Protein AF-A0A820KN11-F1 (afdb_monomer_lite)

Secondary structure (DSSP, 8-state):
--S-SS-TTSSGGGGTTSHHHHHHHHHHHTTGGGHHHHHHHHHHHHHHHHTT-TT--EEE--SS-----TTT-GGGGSHHHHIIIIIHHHHHHHHHHHHTT-SSSEEEE---TTTTSS-STTTS---SS-TT-GGGGGGEEEEE----HHHHHSPPPTTPPPPHHHHHIIIIIIHHHHHHHHHHHHHHH-SEEEE-

Organism: NCBI:txid433720

Radius of gyration: 17.94 Å; chains: 1; bounding box: 41×36×49 Å

InterPro domains:
  IPR001547 Glycoside hydrolase, family 5 [PF00150] (28-148)
  IPR017853 Glycoside hydrolase superfamily [SSF51445] (35-152)
  IPR052066 Glycosphingolipid Hydrolyzing Enzymes [PTHR31308] (73-153)

Foldseek 3Di:
DPPPPDDQPPPPVSVLVDQVNLAVLQCCQVCPVNNLVVLLVVLLVVLLVPQVPPPQQAEESDPQRHLHRCVVPVLSVQQLCSLQRGVQVSLQSSLVSSCVRHVAHAYEYEGHQQQLQADDNRRHRNDQEFHNGDVCLARYEHEYEDDQVCCVVVPDDPPDDDPPVSVCCRPPPRVVSSVVSVVVVCVRHHHYYDYD

Structure (mmCIF, N/CA/C/O backbone):
data_AF-A0A820KN11-F1
#
_entry.id   AF-A0A820KN11-F1
#
loop_
_atom_site.group_PDB
_atom_site.id
_atom_site.type_symbol
_atom_site.label_atom_id
_atom_site.label_alt_id
_atom_site.label_comp_id
_atom_site.label_asym_id
_atom_site.label_entity_id
_atom_site.label_seq_id
_atom_site.pdbx_PDB_ins_code
_atom_site.Cartn_x
_atom_site.Cartn_y
_atom_site.Cartn_z
_atom_site.occupancy
_atom_site.B_iso_or_equiv
_atom_site.auth_seq_id
_atom_site.auth_comp_id
_atom_site.auth_asym_id
_atom_site.auth_atom_id
_atom_site.pdbx_PDB_model_num
ATOM 1 N N . PRO A 1 1 ? 16.388 6.711 -22.292 1.00 46.03 1 PRO A N 1
ATOM 2 C CA . PRO A 1 1 ? 17.384 7.042 -21.246 1.00 46.03 1 PRO A CA 1
ATOM 3 C C . PRO A 1 1 ? 17.152 8.463 -20.728 1.00 46.03 1 PRO A C 1
ATOM 5 O O . PRO A 1 1 ? 17.004 9.381 -21.529 1.00 46.03 1 PRO A O 1
ATOM 8 N N . TRP A 1 2 ? 17.032 8.589 -19.409 1.00 45.22 2 TRP A N 1
ATOM 9 C CA . TRP A 1 2 ? 16.674 9.813 -18.693 1.00 45.22 2 TRP A CA 1
ATOM 10 C C . TRP A 1 2 ? 17.527 11.042 -19.083 1.00 45.22 2 T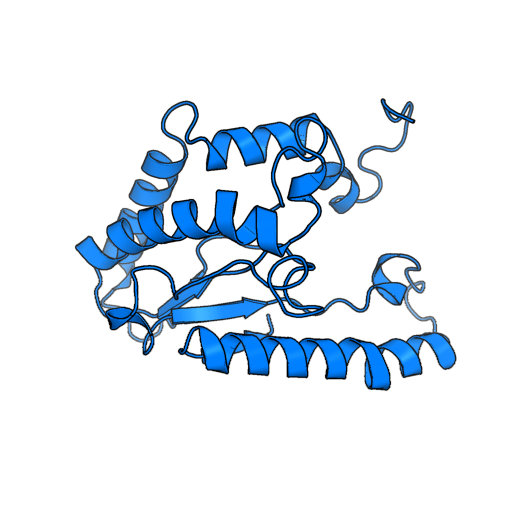RP A C 1
ATOM 12 O O . TRP A 1 2 ? 18.727 10.877 -19.327 1.00 45.22 2 TRP A O 1
ATOM 22 N N . PRO A 1 3 ? 16.942 12.260 -19.105 1.00 58.59 3 PRO A N 1
ATOM 23 C CA . PRO A 1 3 ? 15.510 12.556 -18.997 1.00 58.59 3 PRO A CA 1
ATOM 24 C C . PRO A 1 3 ? 14.757 12.220 -20.291 1.00 58.59 3 PRO A C 1
ATOM 26 O O . PRO A 1 3 ? 15.312 12.311 -21.389 1.00 58.59 3 PRO A O 1
ATOM 29 N N . PHE A 1 4 ? 13.488 11.812 -20.172 1.00 54.59 4 PHE A N 1
ATOM 30 C CA . PHE A 1 4 ? 12.605 11.675 -21.334 1.00 54.59 4 PHE A CA 1
ATOM 31 C C . PHE A 1 4 ? 12.532 13.033 -22.045 1.00 54.59 4 PHE A C 1
ATOM 33 O O . PHE A 1 4 ? 12.032 14.006 -21.490 1.00 54.59 4 PHE A O 1
ATOM 40 N N . LYS A 1 5 ? 13.096 13.114 -23.256 1.00 55.75 5 LYS A N 1
ATOM 41 C CA . LYS A 1 5 ? 13.245 14.375 -24.005 1.00 55.75 5 LYS A CA 1
ATOM 42 C C . LYS A 1 5 ? 11.913 14.911 -24.555 1.00 55.75 5 LYS A C 1
ATOM 44 O O . LYS A 1 5 ? 11.826 16.086 -24.891 1.00 55.75 5 LYS A O 1
ATOM 49 N N . SER A 1 6 ? 10.890 14.062 -24.617 1.00 56.84 6 SER A N 1
ATOM 50 C CA . SER A 1 6 ? 9.480 14.380 -24.853 1.00 56.84 6 SER A CA 1
ATOM 51 C C . SER A 1 6 ? 8.628 13.168 -24.439 1.00 56.84 6 SER A C 1
ATOM 53 O O . SER A 1 6 ? 9.127 12.042 -24.440 1.00 56.84 6 SER A O 1
ATOM 55 N N . GLY A 1 7 ? 7.365 13.383 -24.054 1.00 54.03 7 GLY A N 1
ATOM 56 C CA . GLY A 1 7 ? 6.396 12.299 -23.822 1.00 54.03 7 GLY A CA 1
ATOM 57 C C . GLY A 1 7 ? 6.262 11.760 -22.391 1.00 54.03 7 GLY A C 1
ATOM 58 O O . GLY A 1 7 ? 5.415 10.897 -22.169 1.00 54.03 7 GLY A O 1
ATOM 59 N N . ALA A 1 8 ? 7.014 12.282 -21.411 1.00 49.41 8 ALA A N 1
ATOM 60 C CA . ALA A 1 8 ? 6.649 12.081 -20.006 1.00 49.41 8 ALA A CA 1
ATOM 61 C C . ALA A 1 8 ? 5.245 12.674 -19.784 1.00 49.41 8 ALA A C 1
ATOM 63 O O . ALA A 1 8 ? 5.058 13.876 -19.976 1.00 49.41 8 ALA A O 1
ATOM 64 N N . GLY A 1 9 ? 4.262 11.832 -19.452 1.00 54.31 9 GLY A N 1
ATOM 65 C CA . GLY A 1 9 ? 2.870 12.252 -19.265 1.00 54.31 9 GLY A CA 1
ATOM 66 C C . GLY A 1 9 ? 1.942 12.066 -20.471 1.00 54.31 9 GLY A C 1
ATOM 67 O O . GLY A 1 9 ? 0.873 12.666 -20.489 1.00 54.31 9 GLY A O 1
ATOM 68 N N . THR A 1 10 ? 2.302 11.253 -21.473 1.00 64.94 10 THR A N 1
ATOM 69 C CA . THR A 1 10 ? 1.293 10.788 -22.455 1.00 64.94 10 THR A CA 1
ATOM 70 C C . THR A 1 10 ? 0.342 9.754 -21.844 1.00 64.94 10 THR A C 1
ATOM 72 O O . THR A 1 10 ? -0.841 9.747 -22.178 1.00 64.94 10 THR A O 1
ATOM 75 N N . ASN A 1 11 ? 0.831 8.962 -20.883 1.00 75.12 11 ASN A N 1
ATOM 76 C CA . ASN A 1 11 ? 0.040 8.187 -19.931 1.00 75.12 11 ASN A CA 1
ATOM 77 C C . ASN A 1 11 ? 0.348 8.678 -18.501 1.00 75.12 11 ASN A C 1
ATOM 79 O O . ASN A 1 11 ? 1.498 8.986 -18.181 1.00 75.12 11 ASN A O 1
ATOM 83 N N . TRP A 1 12 ? -0.669 8.768 -17.638 1.00 81.50 12 TRP A N 1
ATOM 84 C CA . TRP A 1 12 ? -0.505 9.193 -16.243 1.00 81.50 12 TRP A CA 1
ATOM 85 C C . TRP A 1 12 ? 0.436 8.262 -15.465 1.00 81.50 12 TRP A C 1
ATOM 87 O O . TRP A 1 12 ? 1.198 8.734 -14.621 1.00 81.50 12 TRP A O 1
ATOM 97 N N . PHE A 1 13 ? 0.439 6.963 -15.789 1.00 82.38 13 PHE A N 1
ATOM 98 C CA . PHE A 1 13 ? 1.272 5.966 -15.117 1.00 82.38 13 PHE A CA 1
ATOM 99 C C . PHE A 1 13 ? 2.772 6.222 -15.323 1.00 82.38 13 PHE A C 1
ATOM 101 O O . PHE A 1 13 ? 3.569 6.015 -14.410 1.00 82.38 13 PHE A O 1
ATOM 108 N N . ASP A 1 14 ? 3.172 6.766 -16.476 1.00 83.31 14 ASP A N 1
ATOM 109 C CA . ASP A 1 14 ? 4.581 7.060 -16.770 1.00 83.31 14 ASP A CA 1
ATOM 110 C C . ASP A 1 14 ? 5.192 8.066 -15.780 1.00 83.31 14 ASP A C 1
ATOM 112 O O . ASP A 1 14 ? 6.412 8.118 -15.612 1.00 83.31 14 ASP A O 1
ATOM 116 N N . LEU A 1 15 ? 4.360 8.857 -15.089 1.00 86.62 15 LEU A N 1
ATOM 117 C CA . LEU A 1 15 ? 4.817 9.802 -14.072 1.00 86.62 15 LEU A CA 1
ATOM 118 C C . LEU A 1 15 ? 5.418 9.093 -12.849 1.00 86.62 15 LEU A C 1
ATOM 120 O O . LEU A 1 15 ? 6.384 9.611 -12.279 1.00 86.62 15 LEU A O 1
ATOM 124 N N . TYR A 1 16 ? 4.932 7.896 -12.497 1.00 89.69 16 TYR A N 1
ATOM 125 C CA . TYR A 1 16 ? 5.493 7.076 -11.413 1.00 89.69 16 TYR A CA 1
ATOM 126 C C . TYR A 1 16 ? 6.938 6.645 -11.700 1.00 89.69 16 TYR A C 1
ATOM 128 O O . TYR A 1 16 ? 7.755 6.525 -10.786 1.00 89.69 16 TYR A O 1
ATOM 136 N N . LEU A 1 17 ? 7.290 6.503 -12.980 1.00 89.19 17 LEU A N 1
ATOM 137 C CA . LEU A 1 17 ? 8.627 6.114 -13.435 1.00 89.19 17 LEU A CA 1
ATOM 138 C C . LEU A 1 17 ? 9.627 7.279 -13.467 1.00 89.19 17 LEU A C 1
ATOM 140 O O . LEU A 1 17 ? 10.757 7.114 -13.927 1.00 89.19 17 LEU A O 1
ATOM 144 N N . THR A 1 18 ? 9.240 8.471 -13.012 1.00 90.12 18 THR A N 1
ATOM 145 C CA . THR A 1 18 ? 10.153 9.615 -12.929 1.00 90.12 18 THR A CA 1
ATOM 146 C C . THR A 1 18 ? 10.923 9.619 -11.608 1.00 90.12 18 THR A C 1
ATOM 148 O O . THR A 1 18 ? 10.402 9.246 -10.553 1.00 90.12 18 THR A O 1
ATOM 151 N N . GLU A 1 19 ? 12.168 10.101 -11.647 1.00 93.25 19 GLU A N 1
ATOM 152 C CA . GLU A 1 19 ? 13.000 10.262 -10.447 1.00 93.25 19 GLU A CA 1
ATOM 153 C C . GLU A 1 19 ? 12.342 11.200 -9.429 1.00 93.25 19 GLU A C 1
ATOM 155 O O . GLU A 1 19 ? 12.366 10.926 -8.233 1.00 93.25 19 GLU A O 1
ATOM 160 N N . ALA A 1 20 ? 11.688 12.266 -9.900 1.00 94.19 20 ALA A N 1
ATOM 161 C CA . ALA A 1 20 ? 11.000 13.223 -9.041 1.00 94.19 20 ALA A CA 1
ATOM 162 C C . ALA A 1 20 ? 9.832 12.581 -8.273 1.00 94.19 20 ALA A C 1
ATOM 164 O O . ALA A 1 20 ? 9.732 12.765 -7.060 1.00 94.19 20 ALA A O 1
ATOM 165 N N . CYS A 1 21 ? 8.988 11.787 -8.945 1.00 94.25 21 CYS A N 1
ATOM 166 C CA . CYS A 1 21 ? 7.903 11.056 -8.286 1.00 94.25 21 CYS A CA 1
ATOM 167 C C . CYS A 1 21 ? 8.453 10.033 -7.283 1.00 94.25 21 CYS A C 1
ATOM 169 O O . CYS A 1 21 ? 8.061 10.015 -6.116 1.00 94.25 21 CYS A O 1
ATOM 171 N N . SER A 1 22 ? 9.439 9.242 -7.709 1.00 96.44 22 SER A N 1
ATOM 172 C CA . SER A 1 22 ? 10.072 8.224 -6.868 1.00 96.44 22 SER A CA 1
ATOM 173 C C . SER A 1 22 ? 10.751 8.834 -5.630 1.00 96.44 22 SER A C 1
ATOM 175 O O . SER A 1 22 ? 10.653 8.291 -4.527 1.00 96.44 22 SER A O 1
ATOM 177 N N . HIS A 1 23 ? 11.383 10.002 -5.773 1.00 97.50 23 HIS A N 1
ATOM 178 C CA . HIS A 1 23 ? 11.934 10.776 -4.663 1.00 97.50 23 HIS A CA 1
ATOM 179 C C . HIS A 1 23 ? 10.827 11.308 -3.743 1.00 97.50 23 HIS A C 1
ATOM 181 O O . HIS A 1 23 ? 10.941 11.152 -2.532 1.00 97.50 23 HIS A O 1
ATOM 187 N N . ALA A 1 24 ? 9.733 11.861 -4.273 1.00 97.81 24 ALA A N 1
ATOM 188 C CA . ALA A 1 24 ? 8.624 12.355 -3.454 1.00 97.81 24 ALA A CA 1
ATOM 189 C C . ALA A 1 24 ? 8.016 11.255 -2.562 1.00 97.81 24 ALA A C 1
ATOM 191 O O . ALA A 1 24 ? 7.843 11.468 -1.360 1.00 97.81 24 ALA A O 1
ATOM 192 N N . PHE A 1 25 ? 7.787 10.054 -3.104 1.00 98.25 25 PHE A N 1
ATOM 193 C CA . PHE A 1 25 ? 7.360 8.898 -2.307 1.00 98.25 25 PHE A CA 1
ATOM 194 C C . PHE A 1 25 ? 8.395 8.516 -1.245 1.00 98.25 25 PHE A C 1
ATOM 196 O O . PHE A 1 25 ? 8.039 8.274 -0.095 1.00 98.25 25 PHE A O 1
ATOM 203 N N . GLN A 1 26 ? 9.689 8.531 -1.576 1.00 98.50 26 GLN A N 1
ATOM 204 C CA . GLN A 1 26 ? 10.719 8.268 -0.570 1.00 98.50 26 GLN A CA 1
ATOM 205 C C . GLN A 1 26 ? 10.762 9.339 0.525 1.00 98.50 26 GLN A C 1
ATOM 207 O O . GLN A 1 26 ? 11.025 9.001 1.675 1.00 98.50 26 GLN A O 1
ATOM 212 N N . CYS A 1 27 ? 10.484 10.606 0.211 1.00 98.44 27 CYS A N 1
ATOM 213 C CA . CYS A 1 27 ? 10.348 11.662 1.212 1.00 98.44 27 CYS A CA 1
ATOM 214 C C . CYS A 1 27 ? 9.177 11.393 2.160 1.00 98.44 27 CYS A C 1
ATOM 216 O O . CYS A 1 27 ? 9.341 11.573 3.366 1.00 98.44 27 CYS A O 1
ATOM 218 N N . LEU A 1 28 ? 8.040 10.908 1.645 1.00 98.31 28 LEU A N 1
ATOM 219 C CA . LEU A 1 28 ? 6.933 10.436 2.479 1.00 98.31 28 LEU A CA 1
ATOM 220 C C . LEU A 1 28 ? 7.398 9.301 3.402 1.00 98.31 28 LEU A C 1
ATOM 222 O O . LEU A 1 28 ? 7.265 9.427 4.614 1.00 98.31 28 LEU A O 1
ATOM 226 N N . TYR A 1 29 ? 8.002 8.237 2.865 1.00 98.44 29 TYR A N 1
ATOM 227 C CA . TYR A 1 29 ? 8.421 7.067 3.655 1.00 98.44 29 TYR A CA 1
ATOM 228 C C . TYR A 1 29 ? 9.534 7.368 4.666 1.00 98.44 29 TYR A C 1
ATOM 230 O O . TYR A 1 29 ? 9.528 6.840 5.776 1.00 98.44 29 TYR A O 1
ATOM 238 N N . ASN A 1 30 ? 10.452 8.274 4.328 1.00 98.38 30 ASN A N 1
ATOM 239 C CA . ASN A 1 30 ? 11.491 8.766 5.236 1.00 98.38 30 ASN A CA 1
ATOM 240 C C . ASN A 1 30 ? 10.976 9.841 6.200 1.00 98.38 30 ASN A C 1
ATOM 242 O O . ASN A 1 30 ? 11.753 10.376 6.991 1.00 98.38 30 ASN A O 1
ATOM 246 N N . ASN A 1 31 ? 9.686 10.171 6.127 1.00 98.12 31 ASN A N 1
ATOM 247 C CA . ASN A 1 31 ? 9.037 11.150 6.976 1.00 98.12 31 ASN A CA 1
ATOM 248 C C . ASN A 1 31 ? 9.662 12.557 6.914 1.00 98.12 31 ASN A C 1
ATOM 250 O O . ASN A 1 31 ? 9.733 13.284 7.908 1.00 98.12 31 ASN A O 1
ATOM 254 N N . ILE A 1 32 ? 10.145 12.948 5.737 1.00 98.38 32 ILE A N 1
ATOM 255 C CA . ILE A 1 32 ? 10.753 14.259 5.520 1.00 98.38 32 ILE A CA 1
ATOM 256 C C . ILE A 1 32 ? 9.701 15.342 5.762 1.00 98.38 32 ILE A C 1
ATOM 258 O O . ILE A 1 32 ? 8.592 15.277 5.236 1.00 98.38 32 ILE A O 1
ATOM 262 N N . GLY A 1 33 ? 10.041 16.330 6.593 1.00 97.62 33 GLY A N 1
ATOM 263 C CA . GLY A 1 33 ? 9.127 17.419 6.951 1.00 97.62 33 GLY A CA 1
ATOM 264 C C . GLY A 1 33 ? 7.913 16.991 7.787 1.00 97.62 33 GLY A C 1
ATOM 265 O O . GLY A 1 33 ? 6.978 17.772 7.914 1.00 97.62 33 GLY A O 1
ATOM 266 N N . GLY A 1 34 ? 7.909 15.776 8.346 1.00 98.06 34 GLY A N 1
ATOM 267 C CA . GLY A 1 34 ? 6.782 15.255 9.123 1.00 98.06 34 GLY A CA 1
ATOM 268 C C . GLY A 1 34 ? 5.602 14.780 8.266 1.00 98.06 34 GLY A C 1
ATOM 269 O O . GLY A 1 34 ? 4.437 14.907 8.658 1.00 98.06 34 GLY A O 1
ATOM 270 N N . ALA A 1 35 ? 5.882 14.293 7.053 1.00 97.88 35 ALA A N 1
ATOM 271 C CA . ALA A 1 35 ? 4.860 13.872 6.098 1.00 97.88 35 ALA A CA 1
ATOM 272 C C . ALA A 1 35 ? 3.969 12.731 6.628 1.00 97.88 35 ALA A C 1
ATOM 274 O O . ALA A 1 35 ? 2.749 12.780 6.468 1.00 97.88 35 ALA A O 1
ATOM 275 N N . ILE A 1 36 ? 4.546 11.734 7.309 1.00 97.62 36 ILE A N 1
ATOM 276 C CA . ILE A 1 36 ? 3.782 10.633 7.907 1.00 97.62 36 ILE A CA 1
ATOM 277 C C . ILE A 1 36 ? 2.982 11.123 9.113 1.00 97.62 36 ILE A C 1
ATOM 279 O O . ILE A 1 36 ? 1.855 10.667 9.288 1.00 97.62 36 ILE A O 1
ATOM 283 N N . GLU A 1 37 ? 3.498 12.039 9.944 1.00 98.12 37 GLU A N 1
ATOM 284 C CA . GLU A 1 37 ? 2.692 12.663 11.007 1.00 98.12 37 GLU A CA 1
ATOM 285 C C . GLU A 1 37 ? 1.482 13.370 10.412 1.00 98.12 37 GLU A C 1
ATOM 287 O O . GLU A 1 37 ? 0.366 13.117 10.848 1.00 98.12 37 GLU A O 1
ATOM 292 N N . SER A 1 38 ? 1.685 14.176 9.371 1.00 98.50 38 SER A N 1
ATOM 293 C CA . SER A 1 38 ? 0.600 14.910 8.715 1.00 98.50 38 SER A CA 1
ATOM 294 C C . SER A 1 38 ? -0.453 13.962 8.131 1.00 98.50 38 SER A C 1
ATOM 296 O O . SER A 1 38 ? -1.652 14.168 8.316 1.00 98.50 38 SER A O 1
ATOM 298 N N . MET A 1 39 ? -0.020 12.875 7.485 1.00 98.44 39 MET A N 1
ATOM 299 C CA . MET A 1 39 ? -0.915 11.830 6.982 1.00 98.44 39 MET A CA 1
ATOM 300 C C . MET A 1 39 ? -1.645 11.093 8.117 1.00 98.44 39 MET A C 1
ATOM 302 O O . MET A 1 39 ? -2.834 10.799 8.010 1.00 98.44 39 MET A O 1
ATOM 306 N N . SER A 1 40 ? -0.957 10.816 9.223 1.00 98.75 40 SER A N 1
ATOM 307 C CA . SER A 1 40 ? -1.535 10.162 10.403 1.00 98.75 40 SER A CA 1
ATOM 308 C C . SER A 1 40 ? -2.563 11.056 11.098 1.00 98.75 40 SER A C 1
ATOM 310 O O . SER A 1 40 ? -3.601 10.575 11.547 1.00 98.75 40 SER A O 1
ATOM 312 N N . ASP A 1 41 ? -2.303 12.360 11.164 1.00 98.75 41 ASP A N 1
ATOM 313 C CA . ASP A 1 41 ? -3.214 13.360 11.714 1.00 98.75 41 ASP A CA 1
ATOM 314 C C . ASP A 1 41 ? -4.465 13.500 10.846 1.00 98.75 41 ASP A C 1
ATOM 316 O O . ASP A 1 41 ? -5.576 13.499 11.379 1.00 98.75 41 ASP A O 1
ATOM 320 N N . PHE A 1 42 ? -4.302 13.523 9.519 1.00 98.75 42 PHE A N 1
ATOM 321 C CA . PHE A 1 42 ? -5.417 13.461 8.574 1.00 98.75 42 PHE A CA 1
ATOM 322 C C . PHE A 1 42 ? -6.294 12.227 8.830 1.00 98.75 42 PHE A C 1
ATOM 324 O O . PHE A 1 42 ? -7.499 12.355 9.054 1.00 98.75 42 PHE A O 1
ATOM 331 N N . TRP A 1 43 ? -5.693 11.037 8.892 1.00 98.81 43 TRP A N 1
ATOM 332 C CA . TRP A 1 43 ? -6.438 9.800 9.128 1.00 98.81 43 TRP A CA 1
ATOM 333 C C . TRP A 1 43 ? -7.091 9.740 10.509 1.00 98.81 43 TRP A C 1
ATOM 335 O O . TRP A 1 43 ? -8.205 9.233 10.635 1.00 98.81 43 TRP A O 1
ATOM 345 N N . ARG A 1 44 ? -6.468 10.320 11.541 1.00 98.88 44 ARG A N 1
ATOM 346 C CA . ARG A 1 44 ? -7.088 10.458 12.866 1.00 98.88 44 ARG A CA 1
ATOM 347 C C . ARG A 1 44 ? -8.346 11.328 12.811 1.00 98.88 44 ARG A C 1
ATOM 349 O O . ARG A 1 44 ? -9.331 10.999 13.471 1.00 98.88 44 ARG A O 1
ATOM 356 N N . VAL A 1 45 ? -8.349 12.409 12.028 1.00 98.88 45 VAL A N 1
ATOM 357 C CA . VAL A 1 45 ? -9.537 13.262 11.832 1.00 98.88 45 VAL A CA 1
ATOM 358 C C . VAL A 1 45 ? -10.643 12.504 11.096 1.00 98.88 45 VAL A C 1
ATOM 360 O O . VAL A 1 45 ? -11.792 12.525 11.544 1.00 98.88 45 VAL A O 1
ATOM 363 N N . VAL A 1 46 ? -10.306 11.792 10.017 1.00 98.75 46 VAL A N 1
ATOM 364 C CA . VAL A 1 46 ? -11.258 10.948 9.273 1.00 98.75 46 VAL A CA 1
ATOM 365 C C . VAL A 1 46 ? -11.884 9.905 10.203 1.00 98.75 46 VAL A C 1
ATOM 367 O O . VAL A 1 46 ? -13.105 9.865 10.343 1.00 98.75 46 VAL A O 1
ATOM 370 N N . ALA A 1 47 ? -11.067 9.133 10.920 1.00 98.75 47 ALA A N 1
ATOM 371 C CA . ALA A 1 47 ? -11.545 8.104 11.840 1.00 98.75 47 ALA A CA 1
ATOM 372 C C . ALA A 1 47 ? -12.409 8.685 12.973 1.00 98.75 47 ALA A C 1
ATOM 374 O O . ALA A 1 47 ? -13.488 8.178 13.266 1.00 98.75 47 ALA A O 1
ATOM 375 N N . THR A 1 48 ? -12.003 9.815 13.562 1.00 98.81 48 THR A N 1
ATOM 376 C CA . THR A 1 48 ? -12.807 10.504 14.591 1.00 98.81 48 THR A CA 1
ATOM 377 C C . THR A 1 48 ? -14.191 10.884 14.068 1.00 98.81 48 THR A C 1
ATOM 379 O O . THR A 1 48 ? -15.176 10.767 14.797 1.00 98.81 48 THR A O 1
ATOM 382 N N . THR A 1 49 ? -14.257 11.330 12.813 1.00 98.56 49 THR A N 1
ATOM 383 C CA . THR A 1 49 ? -15.495 11.780 12.173 1.00 98.56 49 THR A CA 1
ATOM 384 C C . THR A 1 49 ? -16.424 10.608 11.877 1.00 98.56 49 THR A C 1
ATOM 386 O O . THR A 1 49 ? -17.625 10.711 12.115 1.00 98.56 49 THR A O 1
ATOM 389 N N . TYR A 1 50 ? -15.881 9.490 11.387 1.00 98.38 50 TYR A N 1
ATOM 390 C CA . TYR A 1 50 ? -16.683 8.419 10.794 1.00 98.38 50 TYR A CA 1
ATOM 391 C C . TYR A 1 50 ? -16.874 7.168 11.662 1.00 98.38 50 TYR A C 1
ATOM 393 O O . TYR A 1 50 ? -17.720 6.349 11.318 1.00 98.38 50 TYR A O 1
ATOM 401 N N . LYS A 1 51 ? -16.187 7.026 12.801 1.00 98.06 51 LYS A N 1
ATOM 402 C CA . LYS A 1 51 ? -16.231 5.803 13.633 1.00 98.06 51 LYS A CA 1
ATOM 403 C C . LYS A 1 51 ? -17.612 5.320 14.088 1.00 98.06 51 LYS A C 1
ATOM 405 O O . LYS A 1 51 ? -17.782 4.152 14.407 1.00 98.06 51 LYS A O 1
ATOM 410 N N . ASN A 1 52 ? -18.600 6.213 14.157 1.00 98.00 52 ASN A N 1
ATOM 411 C CA . ASN A 1 52 ? -19.958 5.877 14.605 1.00 98.00 52 ASN A CA 1
ATOM 412 C C . ASN A 1 52 ? -20.934 5.615 13.441 1.00 98.00 52 ASN A C 1
ATOM 414 O O . ASN A 1 52 ? -22.125 5.415 13.680 1.00 98.00 52 ASN A O 1
ATOM 418 N N . TYR A 1 53 ? -20.467 5.649 12.190 1.00 97.81 53 TYR A N 1
ATOM 419 C CA . TYR A 1 53 ? -21.302 5.445 11.006 1.00 97.81 53 TYR A CA 1
ATOM 420 C C . TYR A 1 53 ? -21.241 3.986 10.555 1.00 97.81 53 TYR A C 1
ATOM 422 O O . TYR A 1 53 ? -20.259 3.545 9.968 1.00 97.81 53 TYR A O 1
ATOM 430 N N . SER A 1 54 ? -22.325 3.241 10.772 1.00 95.88 54 SER A N 1
ATOM 431 C CA . SER A 1 54 ? -22.410 1.813 10.429 1.00 95.88 54 SER A CA 1
ATOM 432 C C . SER A 1 54 ? -22.367 1.514 8.926 1.00 95.88 54 SER A C 1
ATOM 434 O O . SER A 1 54 ? -22.145 0.372 8.534 1.00 95.88 54 SER A O 1
ATOM 436 N N . ASN A 1 55 ? -22.584 2.521 8.077 1.00 97.19 55 ASN A N 1
ATOM 437 C CA . ASN A 1 55 ? -22.487 2.413 6.622 1.00 97.19 55 ASN A CA 1
ATOM 438 C C . ASN A 1 55 ? -21.063 2.648 6.083 1.00 97.19 55 ASN A C 1
ATOM 440 O O . ASN A 1 55 ? -20.864 2.596 4.871 1.00 97.19 55 ASN A O 1
ATOM 444 N N . ILE A 1 56 ? -20.088 2.925 6.953 1.00 97.50 56 ILE A N 1
ATOM 445 C CA . ILE A 1 56 ? -18.674 3.006 6.587 1.00 97.50 56 ILE A CA 1
ATOM 446 C C . ILE A 1 56 ? -18.036 1.645 6.848 1.00 97.50 56 ILE A C 1
ATOM 448 O O . ILE A 1 56 ? -17.911 1.215 7.990 1.00 97.50 56 ILE A O 1
ATOM 452 N N . LEU A 1 57 ? -17.639 0.962 5.772 1.00 96.75 57 LEU A N 1
ATOM 453 C CA . LEU A 1 57 ? -17.016 -0.358 5.869 1.00 96.75 57 LEU A CA 1
ATOM 454 C C . LEU A 1 57 ? -15.596 -0.279 6.447 1.00 96.75 57 LEU A C 1
ATOM 456 O O . LEU A 1 57 ? -15.219 -1.097 7.284 1.00 96.75 57 LEU A O 1
ATOM 460 N N . GLY A 1 58 ? -14.807 0.699 5.999 1.00 97.69 58 GLY A N 1
ATOM 461 C CA . GLY A 1 58 ? -13.455 0.908 6.492 1.00 97.69 58 GLY A CA 1
ATOM 462 C C . GLY A 1 58 ? -12.697 2.039 5.819 1.00 97.69 58 GLY A C 1
ATOM 463 O O . GLY A 1 58 ? -13.261 2.831 5.065 1.00 97.69 58 GLY A O 1
ATOM 464 N N . TYR A 1 59 ? -11.407 2.099 6.131 1.00 98.56 59 TYR A N 1
ATOM 465 C CA . TYR A 1 59 ? -10.476 3.140 5.711 1.00 98.56 59 TYR A CA 1
ATOM 466 C C . TYR A 1 59 ? -9.356 2.539 4.869 1.00 98.56 59 TYR A C 1
ATOM 468 O O . TYR A 1 59 ? -8.549 1.775 5.395 1.00 98.56 59 TYR A O 1
ATOM 476 N N . GLU A 1 60 ? -9.284 2.891 3.587 1.00 98.38 60 GLU A N 1
ATOM 477 C CA . GLU A 1 60 ? -8.150 2.534 2.732 1.00 98.38 60 GLU A CA 1
ATOM 478 C C . GLU A 1 60 ? -7.068 3.603 2.823 1.00 98.38 60 GLU A C 1
ATOM 480 O O . GLU A 1 60 ? -7.274 4.739 2.402 1.00 98.38 60 GLU A O 1
ATOM 485 N N . ILE A 1 61 ? -5.928 3.255 3.429 1.00 98.31 61 ILE A N 1
ATOM 486 C CA . ILE A 1 61 ? -4.929 4.244 3.865 1.00 98.31 61 ILE A CA 1
ATOM 487 C C . ILE A 1 61 ? -4.330 5.027 2.688 1.00 98.31 61 ILE A C 1
ATOM 489 O O . ILE A 1 61 ? -4.092 6.234 2.805 1.00 98.31 61 ILE A O 1
ATOM 493 N N . ILE A 1 62 ? -4.023 4.336 1.592 1.00 98.19 62 ILE A N 1
ATOM 494 C CA . ILE A 1 62 ? -3.448 4.910 0.375 1.00 98.19 62 ILE A CA 1
ATOM 495 C C . ILE A 1 62 ? -3.674 3.941 -0.786 1.00 98.19 62 ILE A C 1
ATOM 497 O O . ILE A 1 62 ? -3.347 2.762 -0.665 1.00 98.19 62 ILE A O 1
ATOM 501 N N . ASN A 1 63 ? -4.189 4.473 -1.891 1.00 97.81 63 ASN A N 1
ATOM 502 C CA . ASN A 1 63 ? -4.342 3.755 -3.151 1.00 97.81 63 ASN A CA 1
ATOM 503 C C . ASN A 1 63 ? -2.985 3.627 -3.854 1.00 97.81 63 ASN A C 1
ATOM 505 O O . ASN A 1 63 ? -2.284 4.632 -4.017 1.00 97.81 63 ASN A O 1
ATOM 509 N N . GLU A 1 64 ? -2.658 2.425 -4.321 1.00 96.25 64 GLU A N 1
ATOM 510 C CA . GLU A 1 64 ? -1.519 2.107 -5.187 1.00 96.25 64 GLU A CA 1
ATOM 511 C C . GLU A 1 64 ? -0.196 2.770 -4.746 1.00 96.25 64 GLU A C 1
ATOM 513 O O . GLU A 1 64 ? 0.397 3.573 -5.482 1.00 96.25 64 GLU A O 1
ATOM 518 N N . PRO A 1 65 ? 0.301 2.475 -3.529 1.00 97.38 65 PRO A N 1
ATOM 519 C CA . PRO A 1 65 ? 1.542 3.063 -3.046 1.00 97.38 65 PRO A CA 1
ATOM 520 C C . PRO A 1 65 ? 2.727 2.683 -3.946 1.00 97.38 65 PRO A C 1
ATOM 522 O O . PRO A 1 65 ? 2.914 1.523 -4.322 1.00 97.38 65 PRO A O 1
ATOM 525 N N . TRP A 1 66 ? 3.577 3.660 -4.267 1.00 97.62 66 TRP A N 1
ATOM 526 C CA . TRP A 1 66 ? 4.784 3.410 -5.055 1.00 97.62 66 TRP A CA 1
ATOM 527 C C . TRP A 1 66 ? 5.905 2.791 -4.214 1.00 97.62 66 TRP A C 1
ATOM 529 O O . TRP A 1 66 ? 5.975 2.947 -3.002 1.00 97.62 66 TRP A O 1
ATOM 539 N N . ALA A 1 67 ? 6.864 2.134 -4.860 1.00 97.62 67 ALA A N 1
ATOM 540 C CA . ALA A 1 67 ? 7.965 1.477 -4.160 1.00 97.62 67 ALA A CA 1
ATOM 541 C C . ALA A 1 67 ? 8.936 2.425 -3.422 1.00 97.62 67 ALA A C 1
ATOM 543 O O . ALA A 1 67 ? 9.664 1.987 -2.530 1.00 97.62 67 ALA A O 1
ATOM 544 N N . GLY A 1 68 ? 8.967 3.710 -3.784 1.00 97.69 68 GLY A N 1
ATOM 545 C CA . GLY A 1 68 ? 9.934 4.696 -3.289 1.00 97.69 68 GLY A CA 1
ATOM 546 C C . GLY A 1 68 ? 11.038 4.998 -4.306 1.00 97.69 68 GLY A C 1
ATOM 547 O O . GLY A 1 68 ? 10.863 4.799 -5.510 1.00 97.69 68 GLY A O 1
ATOM 548 N N . ASN A 1 69 ? 12.187 5.504 -3.841 1.00 97.75 69 ASN A N 1
ATOM 549 C CA . ASN A 1 69 ? 13.242 5.992 -4.735 1.00 97.75 69 ASN A CA 1
ATOM 550 C C . ASN A 1 69 ? 14.155 4.865 -5.235 1.00 97.75 69 ASN A C 1
ATOM 552 O O . ASN A 1 69 ? 15.277 4.688 -4.753 1.00 97.75 69 ASN A O 1
ATOM 556 N N . TYR A 1 70 ? 13.685 4.124 -6.240 1.00 96.00 70 TYR A N 1
ATOM 557 C CA . TYR A 1 70 ? 14.458 3.043 -6.849 1.00 96.00 70 TYR A CA 1
ATOM 558 C C . TYR A 1 70 ? 15.663 3.528 -7.677 1.00 96.00 70 TYR A C 1
ATOM 560 O O . TYR A 1 70 ? 16.561 2.737 -7.952 1.00 96.00 70 TYR A O 1
ATOM 568 N N . PHE A 1 71 ? 15.735 4.816 -8.038 1.00 94.88 71 PHE A N 1
ATOM 569 C CA . PHE A 1 71 ? 16.928 5.391 -8.674 1.00 94.88 71 PHE A CA 1
ATOM 570 C C . PHE A 1 71 ? 18.095 5.468 -7.686 1.00 94.88 71 PHE A C 1
ATOM 572 O O . PHE A 1 71 ? 19.219 5.105 -8.023 1.00 94.88 71 PHE A O 1
ATOM 579 N N . ALA A 1 72 ? 17.819 5.894 -6.449 1.00 97.12 72 ALA A N 1
ATOM 580 C CA . ALA A 1 72 ? 18.808 5.931 -5.373 1.00 97.12 72 ALA A CA 1
ATOM 581 C C . ALA A 1 72 ? 19.081 4.539 -4.779 1.00 97.12 72 ALA A C 1
ATOM 583 O O . ALA A 1 72 ? 20.205 4.240 -4.379 1.00 97.12 72 ALA A O 1
ATOM 584 N N . ASN A 1 73 ? 18.060 3.680 -4.717 1.00 97.56 73 ASN A N 1
ATOM 585 C CA . ASN A 1 73 ? 18.187 2.311 -4.233 1.00 97.56 73 ASN A CA 1
ATOM 586 C C . ASN A 1 73 ? 17.400 1.322 -5.116 1.00 97.56 73 ASN A C 1
ATOM 588 O O . ASN A 1 73 ? 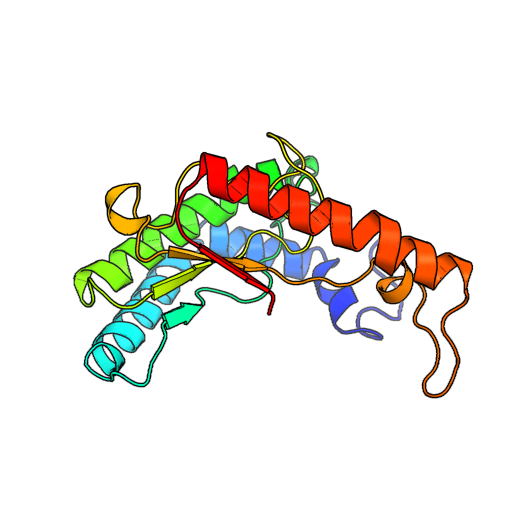16.233 1.043 -4.825 1.00 97.56 73 ASN A O 1
ATOM 592 N N . PRO A 1 74 ? 18.044 0.701 -6.121 1.00 97.25 74 PRO A N 1
ATOM 593 C CA . PRO A 1 74 ? 17.384 -0.210 -7.062 1.00 97.25 74 PRO A CA 1
ATOM 594 C C . PRO A 1 74 ? 16.685 -1.410 -6.417 1.00 97.25 74 PRO A C 1
ATOM 596 O O . PRO A 1 74 ? 15.750 -1.961 -6.993 1.00 97.25 74 PRO A O 1
ATOM 599 N N . THR A 1 75 ? 17.092 -1.806 -5.205 1.00 98.00 75 THR A N 1
ATOM 600 C CA . THR A 1 75 ? 16.451 -2.921 -4.491 1.00 98.00 75 THR A CA 1
ATOM 601 C C . THR A 1 75 ? 14.997 -2.640 -4.122 1.00 98.00 75 THR A C 1
ATOM 603 O O . THR A 1 75 ? 14.244 -3.588 -3.936 1.00 98.00 75 THR A O 1
ATOM 606 N N . LEU A 1 76 ? 14.574 -1.371 -4.070 1.00 97.75 76 LEU A N 1
ATOM 607 C CA . LEU A 1 76 ? 13.179 -1.008 -3.811 1.00 97.75 76 LEU A CA 1
ATOM 608 C C . LEU A 1 76 ? 12.233 -1.455 -4.931 1.00 97.75 76 LEU A C 1
ATOM 610 O O . LEU A 1 76 ? 11.051 -1.628 -4.681 1.00 97.75 76 LEU A O 1
ATOM 614 N N . PHE A 1 77 ? 12.722 -1.725 -6.144 1.00 95.31 77 PHE A N 1
ATOM 615 C CA . PHE A 1 77 ? 11.860 -2.269 -7.198 1.00 95.31 77 PHE A CA 1
ATOM 616 C C . PHE A 1 77 ? 11.406 -3.717 -6.913 1.00 95.31 77 PHE A C 1
ATOM 618 O O . PHE A 1 77 ? 10.435 -4.200 -7.498 1.00 95.31 77 PHE A O 1
ATOM 625 N N . LEU A 1 78 ? 12.078 -4.410 -5.983 1.00 97.81 78 LEU A N 1
ATOM 626 C CA . LEU A 1 78 ? 11.597 -5.672 -5.426 1.00 97.81 78 LEU A CA 1
ATOM 627 C C . LEU A 1 78 ? 10.492 -5.364 -4.401 1.00 97.81 78 LEU A C 1
ATOM 629 O O . LEU A 1 78 ? 10.786 -4.767 -3.358 1.00 97.81 78 LEU A O 1
ATOM 633 N N . PRO A 1 79 ? 9.234 -5.765 -4.664 1.00 97.31 79 PRO A N 1
ATOM 634 C CA . PRO A 1 79 ? 8.084 -5.305 -3.892 1.00 97.31 79 PRO A CA 1
ATOM 635 C C . PRO A 1 79 ? 8.159 -5.715 -2.422 1.00 97.31 79 PRO A C 1
ATOM 637 O O . PRO A 1 79 ? 7.782 -4.930 -1.559 1.00 97.31 79 PRO A O 1
ATOM 640 N N . GLY A 1 80 ? 8.745 -6.877 -2.120 1.00 98.06 80 GLY A N 1
ATOM 641 C CA . GLY A 1 80 ? 8.901 -7.328 -0.742 1.00 98.06 80 GLY A CA 1
ATOM 642 C C . GLY A 1 80 ? 9.854 -6.441 0.063 1.00 98.06 80 GLY A C 1
ATOM 643 O O . GLY A 1 80 ? 9.614 -6.174 1.237 1.00 98.06 80 GLY A O 1
ATOM 644 N N . ILE A 1 81 ? 10.895 -5.899 -0.581 1.00 98.44 81 ILE A N 1
ATOM 645 C CA . ILE A 1 81 ? 11.828 -4.965 0.064 1.00 98.44 81 ILE A CA 1
ATOM 646 C C . ILE A 1 81 ? 11.164 -3.600 0.268 1.00 98.44 81 ILE A C 1
ATOM 648 O O . ILE A 1 81 ? 11.338 -3.000 1.329 1.00 98.44 81 ILE A O 1
ATOM 652 N N . ALA A 1 82 ? 10.418 -3.099 -0.720 1.00 98.50 82 ALA A N 1
ATOM 653 C CA . ALA A 1 82 ? 9.671 -1.850 -0.574 1.00 98.50 82 ALA A CA 1
ATOM 654 C C . ALA A 1 82 ? 8.581 -1.960 0.499 1.00 98.50 82 ALA A C 1
ATOM 656 O O . ALA A 1 82 ? 8.458 -1.072 1.340 1.00 98.50 82 ALA A O 1
ATOM 657 N N . GLY A 1 83 ? 7.836 -3.063 0.523 1.00 98.38 83 GLY A N 1
ATOM 658 C CA . GLY A 1 83 ? 6.829 -3.333 1.539 1.00 98.38 83 GLY A CA 1
ATOM 659 C C . GLY A 1 83 ? 7.408 -3.320 2.949 1.00 98.38 83 GLY A C 1
ATOM 660 O O . GLY A 1 83 ? 6.927 -2.580 3.803 1.00 98.38 83 GLY A O 1
ATOM 661 N N . GLU A 1 84 ? 8.498 -4.059 3.167 1.00 98.12 84 GLU A N 1
ATOM 662 C CA . GLU A 1 84 ? 9.164 -4.145 4.471 1.00 98.12 84 GLU A CA 1
ATOM 663 C C . GLU A 1 84 ? 9.744 -2.792 4.914 1.00 98.12 84 GLU A C 1
ATOM 665 O O . GLU A 1 84 ? 9.567 -2.378 6.060 1.00 98.12 84 GLU A O 1
ATOM 670 N N . LYS A 1 85 ? 10.450 -2.091 4.017 1.00 98.31 85 LYS A N 1
ATOM 671 C CA . LYS A 1 85 ? 11.211 -0.884 4.376 1.00 98.31 85 LYS A CA 1
ATOM 672 C C . LYS A 1 85 ? 10.388 0.397 4.382 1.00 98.31 85 LYS A C 1
ATOM 674 O O . LYS A 1 85 ? 10.694 1.287 5.169 1.00 98.31 85 LYS A O 1
ATOM 679 N N . ASN A 1 86 ? 9.403 0.507 3.495 1.00 98.56 86 ASN A N 1
ATOM 680 C CA . ASN A 1 86 ? 8.663 1.744 3.261 1.00 98.56 86 ASN A CA 1
ATOM 681 C C . ASN A 1 86 ? 7.202 1.629 3.716 1.00 98.56 86 ASN A C 1
ATOM 683 O O . ASN A 1 86 ? 6.731 2.485 4.466 1.00 98.56 86 ASN A O 1
ATOM 687 N N . LEU A 1 87 ? 6.483 0.579 3.303 1.00 98.62 87 LEU A N 1
ATOM 688 C CA . LEU A 1 87 ? 5.034 0.509 3.523 1.00 98.62 87 LEU A CA 1
ATOM 689 C C . LEU A 1 87 ? 4.649 0.043 4.930 1.00 98.62 87 LEU A C 1
ATOM 691 O O . LEU A 1 87 ? 3.802 0.678 5.551 1.00 98.62 87 LEU A O 1
ATOM 695 N N . GLN A 1 88 ? 5.279 -1.004 5.475 1.00 98.25 88 GLN A N 1
ATOM 696 C CA . GLN A 1 88 ? 4.977 -1.476 6.834 1.00 98.25 88 GLN A CA 1
ATOM 697 C C . GLN A 1 88 ? 5.152 -0.346 7.869 1.00 98.25 88 GLN A C 1
ATOM 699 O O . GLN A 1 88 ? 4.207 -0.105 8.619 1.00 98.25 88 GLN A O 1
ATOM 704 N N . PRO A 1 89 ? 6.268 0.418 7.910 1.00 98.25 89 PRO A N 1
ATOM 705 C CA . PRO A 1 89 ? 6.418 1.495 8.892 1.00 98.25 89 PRO A CA 1
ATOM 706 C C . PRO A 1 89 ? 5.396 2.627 8.719 1.00 98.25 89 PRO A C 1
ATOM 708 O O . PRO A 1 89 ? 4.916 3.176 9.715 1.00 98.25 89 PRO A O 1
ATOM 711 N N . LEU A 1 90 ? 5.046 2.968 7.472 1.00 98.69 90 LEU A N 1
ATOM 712 C CA . LEU A 1 90 ? 3.992 3.938 7.174 1.00 98.69 90 LEU A CA 1
ATOM 713 C C . LEU A 1 90 ? 2.652 3.468 7.754 1.00 98.69 90 LEU A C 1
ATOM 715 O O . LEU A 1 90 ? 2.003 4.212 8.495 1.00 98.69 90 LEU A O 1
ATOM 719 N N . TYR A 1 91 ? 2.260 2.230 7.451 1.00 98.69 91 TYR A N 1
ATOM 720 C CA . TYR A 1 91 ? 0.989 1.671 7.891 1.00 98.69 91 TYR A CA 1
ATOM 721 C C . TYR A 1 91 ? 0.907 1.489 9.398 1.00 98.69 91 TYR A C 1
ATOM 723 O O . TYR A 1 91 ? -0.134 1.803 9.963 1.00 98.69 91 TYR A O 1
ATOM 731 N N . GLU A 1 92 ? 1.986 1.094 10.073 1.00 98.25 92 GLU A N 1
ATOM 732 C CA . GLU A 1 92 ? 2.005 1.029 11.539 1.00 98.25 92 GLU A CA 1
ATOM 733 C C . GLU A 1 92 ? 1.718 2.394 12.173 1.00 98.25 92 GLU A C 1
ATOM 735 O O . GLU A 1 92 ? 0.944 2.508 13.128 1.00 98.25 92 GLU A O 1
ATOM 740 N N . LYS A 1 93 ? 2.300 3.464 11.623 1.00 98.38 93 LYS A N 1
ATOM 741 C CA . LYS A 1 93 ? 2.128 4.815 12.162 1.00 98.38 93 LYS A CA 1
ATOM 742 C C . LYS A 1 93 ? 0.718 5.356 11.925 1.00 98.38 93 LYS A C 1
ATOM 744 O O . LYS A 1 93 ? 0.103 5.874 12.860 1.00 98.38 93 LYS A O 1
ATOM 749 N N . VAL A 1 94 ? 0.183 5.171 10.718 1.00 98.81 94 VAL A N 1
ATOM 750 C CA . VAL A 1 94 ? -1.185 5.585 10.380 1.00 98.81 94 VAL A CA 1
ATOM 751 C C . VAL A 1 94 ? -2.218 4.751 11.141 1.00 98.81 94 VAL A C 1
ATOM 753 O O . VAL A 1 94 ? -3.130 5.316 11.746 1.00 98.81 94 VAL A O 1
ATOM 756 N N . ALA A 1 95 ? -2.056 3.425 11.196 1.00 98.62 95 ALA A N 1
ATOM 757 C CA . ALA A 1 95 ? -2.955 2.543 11.934 1.00 98.62 95 ALA A CA 1
ATOM 758 C C . ALA A 1 95 ? -2.976 2.894 13.421 1.00 98.62 95 ALA A C 1
ATOM 760 O O . ALA A 1 95 ? -4.053 3.015 13.997 1.00 98.62 95 ALA A O 1
ATOM 761 N N . LYS A 1 96 ? -1.822 3.170 14.040 1.00 98.69 96 LYS A N 1
ATOM 762 C CA . LYS A 1 96 ? -1.769 3.643 15.431 1.00 98.69 96 LYS A CA 1
ATOM 763 C C . LYS A 1 96 ? -2.572 4.930 15.641 1.00 98.69 96 LYS A C 1
ATOM 765 O O . LYS A 1 96 ? -3.255 5.063 16.657 1.00 98.69 96 LYS A O 1
ATOM 770 N N . ALA A 1 97 ? -2.513 5.874 14.703 1.00 98.81 97 ALA A N 1
ATOM 771 C CA . ALA A 1 97 ? -3.279 7.114 14.792 1.00 98.81 97 ALA A CA 1
ATOM 772 C C . ALA A 1 97 ? -4.791 6.878 14.654 1.00 98.81 97 ALA A C 1
ATOM 774 O O . ALA A 1 97 ? -5.557 7.424 15.448 1.00 98.81 97 ALA A O 1
ATOM 775 N N . ILE A 1 98 ? -5.216 6.016 13.728 1.00 98.88 98 ILE A N 1
ATOM 776 C CA . ILE A 1 98 ? -6.620 5.597 13.583 1.00 98.88 98 ILE A CA 1
ATOM 777 C C . ILE A 1 98 ? -7.098 4.897 14.862 1.00 98.88 98 ILE A C 1
ATOM 779 O O . ILE A 1 98 ? -8.081 5.318 15.471 1.00 98.88 98 ILE A O 1
ATOM 783 N N . ARG A 1 99 ? -6.355 3.891 15.339 1.00 98.56 99 ARG A N 1
ATOM 784 C CA . ARG A 1 99 ? -6.703 3.088 16.524 1.00 98.56 99 ARG A CA 1
ATOM 785 C C . ARG A 1 99 ? -6.712 3.874 17.828 1.00 98.56 99 ARG A C 1
ATOM 787 O O . ARG A 1 99 ? -7.381 3.470 18.771 1.00 98.56 99 ARG A O 1
ATOM 794 N N . SER A 1 100 ? -6.060 5.036 17.875 1.00 98.62 100 SER A N 1
ATOM 795 C CA . SER A 1 100 ? -6.168 5.945 19.022 1.00 98.62 100 SER A CA 1
ATOM 796 C C . SER A 1 100 ? -7.573 6.538 19.219 1.00 98.62 100 SER A C 1
ATOM 798 O O . SER A 1 100 ? -7.895 6.971 20.324 1.00 98.62 100 SER A O 1
ATOM 800 N N . VAL A 1 101 ? -8.411 6.560 18.174 1.00 98.81 101 VAL A N 1
ATOM 801 C CA 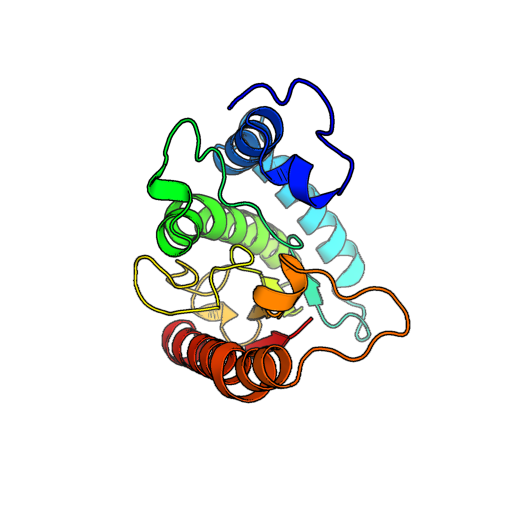. VAL A 1 101 ? -9.755 7.168 18.202 1.00 98.81 101 VAL A CA 1
ATOM 802 C C . VAL A 1 101 ? -10.877 6.228 17.760 1.00 98.81 101 VAL A C 1
ATOM 804 O O . VAL A 1 101 ? -12.027 6.459 18.150 1.00 98.81 101 VAL A O 1
ATOM 807 N N . ASP A 1 102 ? -10.550 5.194 16.983 1.00 98.56 102 ASP A N 1
ATOM 808 C CA . ASP A 1 102 ? -11.461 4.190 16.434 1.00 98.56 102 ASP A CA 1
ATOM 809 C C . ASP A 1 102 ? -10.810 2.802 16.451 1.00 98.56 102 ASP A C 1
ATOM 811 O O . ASP A 1 102 ? -9.928 2.486 15.648 1.00 98.56 102 ASP A O 1
ATOM 815 N N . ASN A 1 103 ? -11.275 1.950 17.360 1.00 97.56 103 ASN A N 1
ATOM 816 C CA . ASN A 1 103 ? -10.711 0.621 17.531 1.00 97.56 103 ASN A CA 1
ATOM 817 C C . ASN A 1 103 ? -11.328 -0.438 16.599 1.00 97.56 103 ASN A C 1
ATOM 819 O O . ASN A 1 103 ? -10.770 -1.528 16.490 1.00 97.56 103 ASN A O 1
ATOM 823 N N . ASP A 1 104 ? -12.446 -0.159 15.926 1.00 97.19 104 ASP A N 1
ATOM 824 C CA . ASP A 1 104 ? -13.319 -1.198 15.363 1.00 97.19 104 ASP A CA 1
ATOM 825 C C . ASP A 1 104 ? -13.407 -1.178 13.835 1.00 97.19 104 ASP A C 1
ATOM 827 O O . ASP A 1 104 ? -13.376 -2.246 13.222 1.00 97.19 104 ASP A O 1
ATOM 831 N N . THR A 1 105 ? -13.440 0.001 13.210 1.00 98.25 105 THR A N 1
ATOM 832 C CA . THR A 1 105 ? -13.597 0.137 11.751 1.00 98.25 105 THR A CA 1
ATOM 833 C C . THR A 1 105 ? -12.461 -0.552 10.988 1.00 98.25 105 THR A C 1
ATOM 835 O O . THR A 1 105 ? -11.304 -0.492 11.415 1.00 98.25 105 THR A O 1
ATOM 838 N N . LEU A 1 106 ? -12.749 -1.222 9.865 1.00 98.44 106 LEU A N 1
ATOM 839 C CA . LEU A 1 106 ? -11.730 -1.959 9.107 1.00 98.44 106 LEU A CA 1
ATOM 840 C C . LEU A 1 106 ? -10.645 -1.018 8.561 1.00 98.44 106 LEU A C 1
ATOM 842 O O . LEU A 1 106 ? -10.939 0.098 8.134 1.00 98.44 106 LEU A O 1
ATOM 846 N N . ILE A 1 107 ? -9.396 -1.482 8.534 1.00 98.62 107 ILE A N 1
ATOM 847 C CA . ILE A 1 107 ? -8.303 -0.810 7.818 1.00 98.62 107 ILE A CA 1
ATOM 848 C C . ILE A 1 107 ? -7.973 -1.618 6.565 1.00 98.62 107 ILE A C 1
ATOM 850 O O . ILE A 1 107 ? -7.571 -2.776 6.667 1.00 98.62 107 ILE A O 1
ATOM 854 N N . PHE A 1 108 ? -8.120 -0.988 5.405 1.00 98.69 108 PHE A N 1
ATOM 855 C CA . PHE A 1 108 ? -7.691 -1.504 4.113 1.00 98.69 108 PHE A CA 1
ATOM 856 C C . PHE A 1 108 ? -6.280 -0.981 3.820 1.00 98.69 108 PHE A C 1
ATOM 858 O O . PHE A 1 108 ? -5.989 0.210 3.989 1.00 98.69 108 PHE A O 1
ATOM 865 N N . TYR A 1 109 ? -5.377 -1.883 3.456 1.00 98.38 109 TYR A N 1
ATOM 866 C CA . TYR A 1 109 ? -3.980 -1.565 3.186 1.00 98.38 109 TYR A CA 1
ATOM 867 C C . TYR A 1 109 ? -3.500 -2.308 1.947 1.00 98.38 109 TYR A C 1
ATOM 869 O O . TYR A 1 109 ? -3.811 -3.485 1.760 1.00 98.38 109 TYR A O 1
ATOM 877 N N . GLU A 1 110 ? -2.713 -1.611 1.133 1.00 98.31 110 GLU A N 1
ATOM 878 C CA . GLU A 1 110 ? -2.238 -2.113 -0.149 1.00 98.31 110 GLU A CA 1
ATOM 879 C C . GLU A 1 110 ? -0.727 -2.370 -0.114 1.00 98.31 110 GLU A C 1
ATOM 881 O O . GLU A 1 110 ? 0.031 -1.631 0.517 1.00 98.31 110 GLU A O 1
ATOM 886 N N . PRO A 1 111 ? -0.225 -3.408 -0.790 1.00 97.38 111 PRO A N 1
ATOM 887 C CA . PRO A 1 111 ? 1.187 -3.476 -1.131 1.00 97.38 111 PRO A CA 1
ATOM 888 C C . PRO A 1 111 ? 1.485 -2.517 -2.291 1.00 97.38 111 PRO A C 1
ATOM 890 O O . PRO A 1 111 ? 0.589 -1.906 -2.870 1.00 97.38 111 PRO A O 1
ATOM 893 N N . VAL A 1 112 ? 2.750 -2.437 -2.708 1.00 96.56 112 VAL A N 1
ATOM 894 C CA . VAL A 1 112 ? 3.039 -1.890 -4.042 1.00 96.56 112 VAL A CA 1
ATOM 895 C C . VAL A 1 112 ? 2.273 -2.698 -5.098 1.00 96.56 112 VAL A C 1
ATOM 897 O O . VAL A 1 112 ? 2.086 -3.905 -4.931 1.00 96.56 112 VAL A O 1
ATOM 900 N N . THR A 1 113 ? 1.851 -2.073 -6.196 1.00 91.94 113 THR A N 1
ATOM 901 C CA . THR A 1 113 ? 0.855 -2.655 -7.125 1.00 91.94 113 THR A CA 1
ATOM 902 C C . THR A 1 113 ? 1.245 -4.001 -7.748 1.00 91.94 113 THR A C 1
ATOM 904 O O . THR A 1 113 ? 0.384 -4.792 -8.121 1.00 91.94 113 THR A O 1
ATOM 907 N N . TRP A 1 114 ? 2.540 -4.320 -7.834 1.00 92.62 114 TRP A N 1
ATOM 908 C CA . TRP A 1 114 ? 3.027 -5.624 -8.309 1.00 92.62 114 TRP A CA 1
ATOM 909 C C . TRP A 1 114 ? 3.386 -6.617 -7.191 1.00 92.62 114 TRP A C 1
ATOM 911 O O . TRP A 1 114 ? 3.815 -7.731 -7.487 1.00 92.62 114 TRP A O 1
ATOM 921 N N . GLY A 1 115 ? 3.197 -6.247 -5.923 1.00 94.12 115 GLY A N 1
ATOM 922 C CA . GLY A 1 115 ? 3.569 -7.022 -4.734 1.00 94.12 115 GLY A CA 1
ATOM 923 C C . GLY A 1 115 ? 2.618 -8.153 -4.347 1.00 94.12 115 GLY A C 1
ATOM 924 O O . GLY A 1 115 ? 2.899 -8.851 -3.383 1.00 94.12 115 GLY A O 1
ATOM 925 N N . VAL A 1 116 ? 1.524 -8.355 -5.086 1.00 93.25 116 VAL A N 1
ATOM 926 C CA . VAL A 1 116 ? 0.610 -9.509 -4.933 1.00 93.25 116 VAL A CA 1
ATOM 927 C C . VAL A 1 116 ? 0.737 -10.535 -6.059 1.00 93.25 116 VAL A C 1
ATOM 929 O O . VAL A 1 116 ? -0.002 -11.510 -6.108 1.00 93.25 116 VAL A O 1
ATOM 932 N N . ARG A 1 117 ? 1.626 -10.314 -7.034 1.00 90.19 117 ARG A N 1
ATOM 933 C CA . ARG A 1 117 ? 1.731 -11.203 -8.206 1.00 90.19 117 ARG A CA 1
ATOM 934 C C . ARG A 1 117 ? 2.410 -12.529 -7.876 1.00 90.19 117 ARG A C 1
ATOM 936 O O . ARG A 1 117 ? 2.142 -13.540 -8.519 1.00 90.19 117 ARG A O 1
ATOM 943 N N . LEU A 1 118 ? 3.334 -12.495 -6.925 1.00 91.31 118 LEU A N 1
ATOM 944 C CA . LEU A 1 118 ? 4.154 -13.607 -6.463 1.00 91.31 118 LEU A CA 1
ATOM 945 C C . LEU A 1 118 ? 4.292 -13.497 -4.944 1.00 91.31 118 LEU A C 1
ATOM 947 O O . LEU A 1 118 ? 3.929 -12.486 -4.359 1.00 91.31 118 LEU A O 1
ATOM 951 N N . ASN A 1 119 ? 4.870 -14.509 -4.300 1.00 92.06 119 ASN A N 1
ATOM 952 C CA . ASN A 1 119 ? 5.099 -14.498 -2.853 1.00 92.06 119 ASN A CA 1
ATOM 953 C C . ASN A 1 119 ? 6.576 -14.536 -2.502 1.00 92.06 119 ASN A C 1
ATOM 955 O O . ASN A 1 119 ? 7.472 -14.659 -3.341 1.00 92.06 119 ASN A O 1
ATOM 959 N N . GLY A 1 120 ? 6.804 -14.502 -1.195 1.00 91.56 120 GLY A N 1
ATOM 960 C CA . GLY A 1 120 ? 8.106 -14.646 -0.589 1.00 91.56 120 GLY A CA 1
ATOM 961 C C . GLY A 1 120 ? 8.774 -13.302 -0.364 1.00 91.56 120 GLY A C 1
ATOM 962 O O . GLY A 1 120 ? 8.267 -12.240 -0.718 1.00 91.56 120 GLY A O 1
ATOM 963 N N . LYS A 1 121 ? 9.959 -13.375 0.237 1.00 92.56 121 LYS A N 1
ATOM 964 C CA . LYS A 1 121 ? 10.666 -12.221 0.800 1.00 92.56 121 LYS A CA 1
ATOM 965 C C . LYS A 1 121 ? 10.886 -11.065 -0.181 1.00 92.56 121 LYS A C 1
ATOM 967 O O . LYS A 1 121 ? 10.887 -9.915 0.232 1.00 92.56 121 LYS A O 1
ATOM 972 N N . TYR A 1 122 ? 11.123 -11.366 -1.455 1.00 95.81 122 TYR A N 1
ATOM 973 C CA . TYR A 1 122 ? 11.510 -10.356 -2.442 1.00 95.81 122 TYR A CA 1
ATOM 974 C C . TYR A 1 122 ? 10.372 -9.945 -3.374 1.00 95.81 122 TYR A C 1
ATOM 976 O O . TYR A 1 122 ? 10.340 -8.795 -3.799 1.00 95.81 122 TYR A O 1
ATOM 984 N N . PHE A 1 123 ? 9.451 -10.859 -3.682 1.00 95.19 123 PHE A N 1
ATOM 985 C CA . PHE A 1 123 ? 8.435 -10.656 -4.720 1.00 95.19 123 PHE A CA 1
ATOM 986 C C . PHE A 1 123 ? 6.997 -10.581 -4.193 1.00 95.19 123 PHE A C 1
ATOM 988 O O . PHE A 1 123 ? 6.114 -10.242 -4.973 1.00 95.19 123 PHE A O 1
ATOM 995 N N . GLY A 1 124 ? 6.781 -10.867 -2.905 1.00 95.19 124 GLY A N 1
ATOM 996 C CA . GLY A 1 124 ? 5.496 -10.665 -2.237 1.00 95.19 124 GLY A CA 1
ATOM 997 C C . GLY A 1 124 ? 5.323 -9.267 -1.660 1.00 95.19 124 GLY A C 1
ATOM 998 O O . GLY A 1 124 ? 6.085 -8.345 -1.960 1.00 95.19 124 GLY A O 1
ATOM 999 N N . THR A 1 125 ? 4.326 -9.135 -0.787 1.00 97.06 125 THR A N 1
ATOM 1000 C CA . THR A 1 125 ? 3.881 -7.844 -0.240 1.00 97.06 125 THR A CA 1
ATOM 1001 C C . THR A 1 125 ? 4.925 -7.144 0.618 1.00 97.06 125 THR A C 1
ATOM 1003 O O . THR A 1 125 ? 4.909 -5.923 0.710 1.00 97.06 125 THR A O 1
ATOM 1006 N N . GLY A 1 126 ? 5.818 -7.904 1.261 1.00 96.88 126 GLY A N 1
ATOM 1007 C CA . GLY A 1 126 ? 6.814 -7.386 2.202 1.00 96.88 126 GLY A CA 1
ATOM 1008 C C . GLY A 1 126 ? 6.284 -7.140 3.615 1.00 96.88 126 GLY A C 1
ATOM 1009 O O . GLY A 1 126 ? 7.061 -6.787 4.501 1.00 96.88 126 GLY A O 1
ATOM 1010 N N . PHE A 1 127 ? 4.989 -7.356 3.856 1.00 97.50 127 PHE A N 1
ATOM 1011 C CA . PHE A 1 127 ? 4.422 -7.236 5.193 1.00 97.50 127 PHE A CA 1
ATOM 1012 C C . PHE A 1 127 ? 4.790 -8.439 6.056 1.00 97.50 127 PHE A C 1
ATOM 1014 O O . PHE A 1 127 ? 4.870 -9.579 5.596 1.00 97.50 127 PHE A O 1
ATOM 1021 N N . THR A 1 128 ? 4.989 -8.181 7.344 1.00 96.19 128 THR A N 1
ATOM 1022 C CA . THR A 1 128 ? 5.220 -9.235 8.347 1.00 96.19 128 THR A CA 1
ATOM 1023 C C . THR A 1 128 ? 4.035 -9.397 9.292 1.00 96.19 128 THR A C 1
ATOM 1025 O O . THR A 1 128 ? 3.895 -10.437 9.932 1.00 96.19 128 THR A O 1
ATOM 1028 N N . HIS A 1 129 ? 3.175 -8.382 9.366 1.00 96.75 129 HIS A N 1
ATOM 1029 C CA . HIS A 1 129 ? 1.940 -8.354 10.136 1.00 96.75 129 HIS A CA 1
ATOM 1030 C C . HIS A 1 129 ? 0.977 -7.334 9.525 1.00 96.75 129 HIS A C 1
ATOM 1032 O O . HIS A 1 129 ? 1.386 -6.443 8.779 1.00 96.75 129 HIS A O 1
ATOM 1038 N N . VAL A 1 130 ? -0.308 -7.466 9.853 1.00 97.81 130 VAL A N 1
ATOM 1039 C CA . VAL A 1 130 ? -1.318 -6.466 9.492 1.00 97.81 130 VAL A CA 1
ATOM 1040 C C . VAL A 1 130 ? -1.036 -5.119 10.179 1.00 97.81 130 VAL A C 1
ATOM 1042 O O . VAL A 1 130 ? -0.434 -5.124 11.258 1.00 97.81 130 VAL A O 1
ATOM 1045 N N . PRO A 1 131 ? -1.520 -3.987 9.632 1.00 97.38 131 PRO A N 1
ATOM 1046 C CA . PRO A 1 131 ? -1.352 -2.678 10.256 1.00 97.38 131 PRO A CA 1
ATOM 1047 C C . PRO A 1 131 ? -1.850 -2.645 11.706 1.00 97.38 131 PRO A C 1
ATOM 1049 O O . PRO A 1 131 ? -2.991 -3.022 11.988 1.00 97.38 131 PRO A O 1
ATOM 1052 N N . GLY A 1 132 ? -0.999 -2.178 12.620 1.00 94.06 132 GLY A N 1
ATOM 1053 C CA . GLY A 1 132 ? -1.286 -2.090 14.054 1.00 94.06 132 GLY A CA 1
ATOM 1054 C C . GLY A 1 132 ? -0.960 -3.367 14.836 1.00 94.06 132 GLY A C 1
ATOM 1055 O O . GLY A 1 132 ? -1.096 -3.382 16.060 1.00 94.06 132 GLY A O 1
ATOM 1056 N N . GLY A 1 133 ? -0.523 -4.433 14.162 1.00 95.38 133 GLY A N 1
ATOM 1057 C CA . GLY A 1 133 ? -0.097 -5.683 14.785 1.00 95.38 133 GLY A CA 1
ATOM 1058 C C . GLY A 1 133 ? -1.188 -6.747 14.925 1.00 95.38 133 GLY A C 1
ATOM 1059 O O . GLY A 1 133 ? -2.320 -6.615 14.459 1.00 95.38 133 GLY A O 1
ATOM 1060 N N . ASN A 1 134 ? -0.820 -7.859 15.569 1.00 94.69 134 ASN A N 1
ATOM 1061 C CA . ASN A 1 134 ? -1.609 -9.097 15.572 1.00 94.69 134 ASN A CA 1
ATOM 1062 C C . ASN A 1 134 ? -3.018 -8.961 16.169 1.00 94.69 134 ASN A C 1
ATOM 1064 O O . ASN A 1 134 ? -3.919 -9.685 15.745 1.00 94.69 134 ASN A O 1
ATOM 1068 N N . ASP A 1 135 ? -3.218 -8.024 17.094 1.00 95.62 135 ASP A N 1
ATOM 1069 C CA . ASP A 1 135 ? -4.514 -7.785 17.738 1.00 95.62 135 ASP A CA 1
ATOM 1070 C C . ASP A 1 135 ? -5.570 -7.257 16.753 1.00 95.62 135 ASP A C 1
ATOM 1072 O O . ASP A 1 135 ? -6.771 -7.407 16.980 1.00 95.62 135 ASP A O 1
ATOM 1076 N N . TYR A 1 136 ? -5.133 -6.699 15.619 1.00 97.12 136 TYR A N 1
ATOM 1077 C CA . TYR A 1 136 ? -6.003 -6.133 14.589 1.00 97.12 136 TYR A CA 1
ATOM 1078 C C . TYR A 1 136 ? -6.206 -7.052 13.386 1.00 97.12 136 TYR A C 1
ATOM 1080 O O . TYR A 1 136 ? -6.873 -6.657 12.432 1.00 97.12 136 TYR A O 1
ATOM 1088 N N . ARG A 1 137 ? -5.709 -8.299 13.420 1.00 96.19 137 ARG A N 1
ATOM 1089 C CA . ARG A 1 137 ? -5.899 -9.269 12.321 1.00 96.19 137 ARG A CA 1
ATOM 1090 C C . ARG A 1 137 ? -7.360 -9.407 11.919 1.00 96.19 137 ARG A C 1
ATOM 1092 O O . ARG A 1 137 ? -7.652 -9.497 10.741 1.00 96.19 137 ARG A O 1
ATOM 1099 N N . ASN A 1 138 ? -8.291 -9.376 12.868 1.00 96.00 138 ASN A N 1
ATOM 1100 C CA . ASN A 1 138 ? -9.718 -9.527 12.578 1.00 96.00 138 ASN A CA 1
ATOM 1101 C C . ASN A 1 138 ? -10.380 -8.289 11.939 1.00 96.00 138 ASN A C 1
ATOM 1103 O O . ASN A 1 138 ? -11.573 -8.337 11.651 1.00 96.00 138 ASN A O 1
ATOM 1107 N N . ARG A 1 139 ? -9.646 -7.18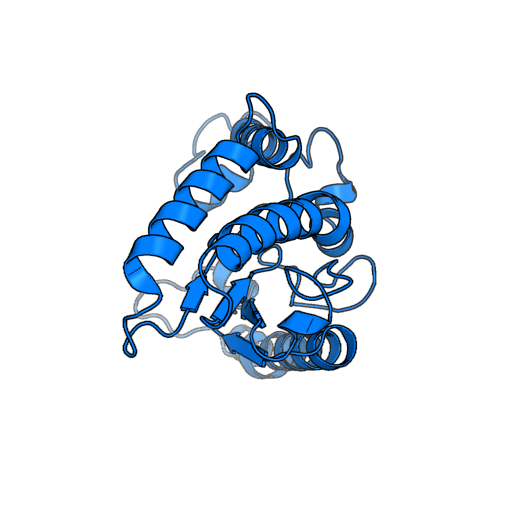4 11.765 1.00 96.81 139 ARG A N 1
ATOM 1108 C CA . ARG A 1 139 ? -10.159 -5.902 11.259 1.00 96.81 139 ARG A CA 1
ATOM 1109 C C . ARG A 1 139 ? -9.166 -5.163 10.356 1.00 96.81 139 ARG A C 1
ATOM 1111 O O . ARG A 1 139 ? -9.209 -3.937 10.237 1.00 96.81 139 ARG A O 1
ATOM 1118 N N . SER A 1 140 ? -8.293 -5.931 9.717 1.00 97.94 140 SER A N 1
ATOM 1119 C CA . SER A 1 140 ? -7.367 -5.464 8.693 1.00 97.94 140 SER A CA 1
ATOM 1120 C C . SER A 1 140 ? -7.597 -6.264 7.417 1.00 97.94 140 SER A C 1
ATOM 1122 O O . SER A 1 140 ? -7.769 -7.487 7.460 1.00 97.94 140 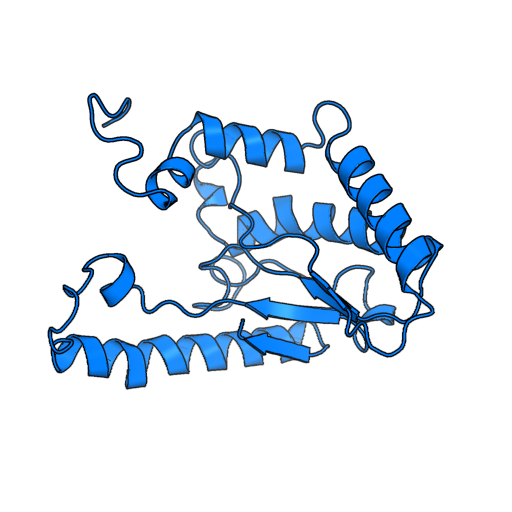SER A O 1
ATOM 1124 N N . VAL A 1 141 ? -7.632 -5.560 6.291 1.00 98.25 141 VAL A N 1
ATOM 1125 C CA . VAL A 1 141 ? -7.971 -6.111 4.983 1.00 98.25 141 VAL A CA 1
ATOM 1126 C C . VAL A 1 141 ? -6.858 -5.777 3.998 1.00 98.25 141 VAL A C 1
ATOM 1128 O O . VAL A 1 141 ? -6.593 -4.607 3.740 1.00 98.25 141 VAL A O 1
ATOM 1131 N N . LEU A 1 142 ? -6.212 -6.801 3.446 1.00 97.94 142 LEU A N 1
ATOM 1132 C CA . LEU A 1 142 ? -5.281 -6.638 2.335 1.00 97.94 142 LEU A CA 1
ATOM 1133 C C . LEU A 1 142 ? -6.093 -6.291 1.080 1.00 97.94 142 LEU A C 1
ATOM 1135 O O . LEU A 1 142 ? -6.718 -7.175 0.485 1.00 97.94 142 LEU A O 1
ATOM 1139 N N . SER A 1 143 ? -6.128 -5.014 0.707 1.00 97.31 143 SER A N 1
ATOM 1140 C CA . SER A 1 143 ? -6.702 -4.572 -0.563 1.00 97.31 143 SER A CA 1
ATOM 1141 C C . SER A 1 143 ? -5.647 -4.675 -1.659 1.00 97.31 143 SER A C 1
ATOM 1143 O O . SER A 1 143 ? -4.464 -4.407 -1.444 1.00 97.31 143 SER A O 1
ATOM 1145 N N . TYR A 1 144 ? -6.046 -5.160 -2.829 1.00 95.38 144 TYR A N 1
ATOM 1146 C CA . TYR A 1 144 ? -5.142 -5.306 -3.961 1.00 95.38 144 TYR A CA 1
ATOM 1147 C C . TYR A 1 144 ? -5.877 -5.117 -5.276 1.00 95.38 144 TYR A C 1
ATOM 1149 O O . TYR A 1 144 ? -7.084 -5.329 -5.378 1.00 95.38 144 TYR A O 1
ATOM 1157 N N . HIS A 1 145 ? -5.103 -4.758 -6.293 1.00 93.62 145 HIS A N 1
ATOM 1158 C CA . HIS A 1 145 ? -5.589 -4.549 -7.646 1.00 93.62 145 HIS A CA 1
ATOM 1159 C C . HIS A 1 145 ? -5.080 -5.679 -8.540 1.00 93.62 145 HIS A C 1
ATOM 1161 O O . HIS A 1 145 ? -4.003 -6.246 -8.331 1.00 93.62 145 HIS A O 1
ATOM 1167 N N . TYR A 1 146 ? -5.856 -6.000 -9.565 1.00 90.25 146 TYR A N 1
ATOM 1168 C CA . TYR A 1 146 ? -5.540 -6.989 -10.579 1.00 90.25 146 TYR A CA 1
ATOM 1169 C C . TYR A 1 146 ? -5.666 -6.333 -11.946 1.00 90.25 146 TYR A C 1
ATOM 1171 O O . TYR A 1 146 ? -6.749 -6.179 -12.505 1.00 90.25 146 TYR A O 1
ATOM 1179 N N . TYR A 1 147 ? -4.506 -5.995 -12.496 1.00 86.31 147 TYR A N 1
ATOM 1180 C CA . TYR A 1 147 ? -4.359 -5.618 -13.890 1.00 86.31 147 TYR A CA 1
ATOM 1181 C C . TYR A 1 147 ? -3.494 -6.673 -14.570 1.00 86.31 147 TYR A C 1
ATOM 1183 O O . TYR A 1 147 ? -2.341 -6.887 -14.176 1.00 86.31 147 TYR A O 1
ATOM 1191 N N . CYS A 1 148 ? -4.025 -7.346 -15.591 1.00 87.44 148 CYS A N 1
ATOM 1192 C CA . CYS A 1 148 ? -3.208 -8.260 -16.382 1.00 87.44 148 CYS A CA 1
ATOM 1193 C C . CYS A 1 148 ? -2.078 -7.474 -17.058 1.00 87.44 148 CYS A C 1
ATOM 1195 O O . CYS A 1 148 ? -2.349 -6.546 -17.826 1.00 87.44 148 CYS A O 1
ATOM 1197 N N . ILE A 1 149 ? -0.814 -7.833 -16.793 1.00 80.94 149 ILE A N 1
ATOM 1198 C CA . ILE A 1 149 ? 0.324 -6.988 -17.201 1.00 80.94 149 ILE A CA 1
ATOM 1199 C C . ILE A 1 149 ? 0.401 -6.859 -18.713 1.00 80.94 149 ILE A C 1
ATOM 1201 O O . ILE A 1 149 ? 0.756 -5.802 -19.224 1.00 80.94 149 ILE A O 1
ATOM 1205 N N . ILE A 1 150 ? 0.023 -7.925 -19.420 1.00 80.31 150 ILE A N 1
ATOM 1206 C CA . ILE A 1 150 ? 0.027 -7.987 -20.876 1.00 80.31 150 ILE A CA 1
ATOM 1207 C C . ILE A 1 150 ? -0.878 -6.894 -21.436 1.00 80.31 150 ILE A C 1
ATOM 1209 O O . ILE A 1 150 ? -0.461 -6.177 -22.340 1.00 80.31 150 ILE A O 1
ATOM 1213 N N . LEU A 1 151 ? -2.063 -6.710 -20.856 1.00 81.81 151 LEU A N 1
ATOM 1214 C CA . LEU A 1 151 ? -3.018 -5.692 -21.292 1.00 81.81 151 LEU A CA 1
ATOM 1215 C C . LEU A 1 151 ? -2.613 -4.288 -20.833 1.00 81.81 151 LEU A C 1
ATOM 1217 O O . LEU A 1 151 ? -2.877 -3.320 -21.539 1.00 81.81 151 LEU A O 1
ATOM 1221 N N . SER A 1 152 ? -1.916 -4.168 -19.699 1.00 74.19 152 SER A N 1
ATOM 1222 C CA . SER A 1 152 ? -1.360 -2.889 -19.242 1.00 74.19 152 SER A CA 1
ATOM 1223 C C . SER A 1 152 ? -0.221 -2.385 -20.137 1.00 74.19 152 SER A C 1
ATOM 1225 O O . SER A 1 152 ? -0.110 -1.184 -20.363 1.00 74.19 152 SER A O 1
ATOM 1227 N N . VAL A 1 153 ? 0.628 -3.281 -20.660 1.00 71.25 153 VAL A N 1
ATOM 1228 C CA . VAL A 1 153 ? 1.785 -2.915 -21.508 1.00 71.25 153 VAL A CA 1
ATOM 1229 C C . VAL A 1 153 ? 1.489 -2.973 -23.006 1.00 71.25 153 VAL A C 1
ATOM 1231 O O . VAL A 1 153 ? 2.184 -2.337 -23.797 1.00 71.25 153 VAL A O 1
ATOM 1234 N N . LYS A 1 154 ? 0.461 -3.721 -23.410 1.00 76.19 154 LYS A N 1
ATOM 1235 C CA . LYS A 1 154 ? -0.082 -3.752 -24.771 1.00 76.19 154 LYS A CA 1
ATOM 1236 C C . LYS A 1 154 ? -1.577 -3.434 -24.706 1.00 76.19 154 LYS A C 1
ATOM 1238 O O . LYS A 1 154 ? -2.394 -4.353 -24.800 1.00 76.19 154 LYS A O 1
ATOM 1243 N N . PRO A 1 155 ? -1.940 -2.150 -24.544 1.00 71.00 155 PRO A N 1
ATOM 1244 C CA . PRO A 1 155 ? -3.335 -1.751 -24.521 1.00 71.00 155 PRO A CA 1
ATOM 1245 C C . PRO A 1 155 ? -4.016 -2.179 -25.819 1.00 71.00 155 PRO A C 1
ATOM 1247 O O . PRO A 1 155 ? -3.531 -1.900 -26.919 1.00 71.00 155 PRO A O 1
ATOM 1250 N N . VAL A 1 156 ? -5.132 -2.880 -25.678 1.00 72.69 156 VAL A N 1
ATOM 1251 C CA . VAL A 1 156 ? -5.978 -3.281 -26.798 1.00 72.69 156 VAL A CA 1
ATOM 1252 C C . VAL A 1 156 ? -6.893 -2.091 -27.117 1.00 72.69 156 VAL A C 1
ATOM 1254 O O . VAL A 1 156 ? -7.521 -1.579 -26.192 1.00 72.69 156 VAL A O 1
ATOM 1257 N N . PRO A 1 157 ? -6.952 -1.599 -28.371 1.00 76.31 157 PRO A N 1
ATOM 1258 C CA . PRO A 1 157 ? -7.804 -0.465 -28.725 1.00 76.31 157 PRO A CA 1
ATOM 1259 C C . PRO A 1 157 ? -9.270 -0.683 -28.339 1.00 76.31 157 PRO A C 1
ATOM 1261 O O . PRO A 1 157 ? -9.779 -1.805 -28.452 1.00 76.31 157 PRO A O 1
ATOM 1264 N N . ASP A 1 158 ? -9.964 0.396 -27.973 1.00 67.25 158 ASP A N 1
ATOM 1265 C CA . ASP A 1 158 ? -11.406 0.362 -27.711 1.00 67.25 158 ASP A CA 1
ATOM 1266 C C . ASP A 1 158 ? -12.154 -0.316 -28.875 1.00 67.25 158 ASP A C 1
ATOM 1268 O O . ASP A 1 158 ? -11.844 -0.097 -30.049 1.00 67.25 158 ASP A O 1
ATOM 1272 N N . ASN A 1 159 ? -13.135 -1.165 -28.548 1.00 68.88 159 ASN A N 1
ATOM 1273 C CA . ASN A 1 159 ? -13.900 -2.008 -29.483 1.00 68.88 159 ASN A CA 1
ATOM 1274 C C . ASN A 1 159 ? -13.129 -3.121 -30.222 1.00 68.88 159 ASN A C 1
ATOM 1276 O O . ASN A 1 159 ? -13.693 -3.735 -31.132 1.00 68.88 159 ASN A O 1
ATOM 1280 N N . SER A 1 160 ? -11.890 -3.447 -29.844 1.00 76.62 160 SER A N 1
ATOM 1281 C CA . SER A 1 160 ? -11.184 -4.613 -30.396 1.00 76.62 160 SER A CA 1
ATOM 1282 C C . SER A 1 160 ? -11.154 -5.805 -29.433 1.00 76.62 160 SER A C 1
ATOM 1284 O O . SER A 1 160 ? -11.193 -5.659 -28.213 1.00 76.62 160 SER A O 1
ATOM 1286 N N . THR A 1 161 ? -11.141 -7.023 -29.982 1.00 81.19 161 THR A N 1
ATOM 1287 C CA . THR A 1 161 ? -11.063 -8.254 -29.184 1.00 81.19 161 THR A CA 1
ATOM 1288 C C . THR A 1 161 ? -9.639 -8.480 -28.698 1.00 81.19 161 THR A C 1
ATOM 1290 O O . THR A 1 161 ? -8.715 -8.501 -29.513 1.00 81.19 161 THR A O 1
ATOM 1293 N N . ILE A 1 162 ? -9.475 -8.736 -27.398 1.00 84.31 162 ILE A N 1
ATOM 1294 C CA . ILE A 1 162 ? -8.194 -9.167 -26.825 1.00 84.31 162 ILE A CA 1
ATOM 1295 C C . ILE A 1 162 ? -7.720 -10.436 -27.561 1.00 84.31 162 ILE A 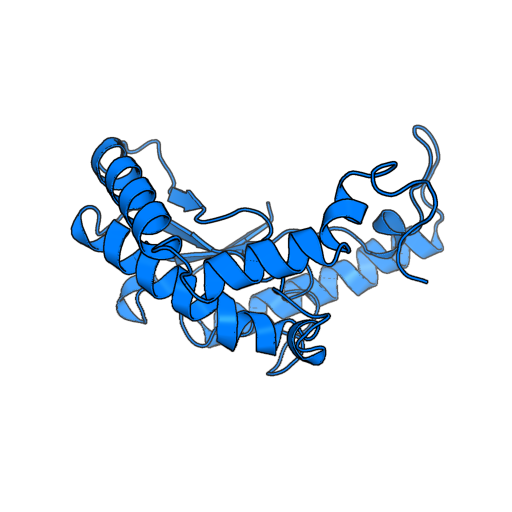C 1
ATOM 1297 O O . ILE A 1 162 ? -8.511 -11.380 -27.692 1.00 84.31 162 ILE A O 1
ATOM 1301 N N . PRO A 1 163 ? -6.464 -10.491 -28.050 1.00 88.44 163 PRO A N 1
ATOM 1302 C CA . PRO A 1 163 ? -5.924 -11.685 -28.691 1.00 88.44 163 PRO A CA 1
ATOM 1303 C C . PRO A 1 163 ? -6.078 -12.926 -27.806 1.00 88.44 163 PRO A C 1
ATOM 1305 O O . PRO A 1 163 ? -5.844 -12.872 -26.602 1.00 88.44 163 PRO A O 1
ATOM 1308 N N . VAL A 1 164 ? -6.447 -14.064 -28.404 1.00 89.44 164 VAL A N 1
ATOM 1309 C CA . VAL A 1 164 ? -6.792 -15.293 -27.659 1.00 89.44 164 VAL A CA 1
ATOM 1310 C C . VAL A 1 164 ? -5.678 -15.723 -26.704 1.00 89.44 164 VAL A C 1
ATOM 1312 O O . VAL A 1 164 ? -5.958 -16.079 -25.565 1.00 89.44 164 VAL A O 1
ATOM 1315 N N . PHE A 1 165 ? -4.419 -15.651 -27.137 1.00 88.12 165 PHE A N 1
ATOM 1316 C CA . PHE A 1 165 ? -3.284 -16.015 -26.287 1.00 88.12 165 PHE A CA 1
ATOM 1317 C C . PHE A 1 165 ? -3.085 -15.054 -25.111 1.00 88.12 165 PHE A C 1
ATOM 1319 O O . PHE A 1 165 ? -2.807 -15.516 -24.009 1.00 88.12 165 PHE A O 1
ATOM 1326 N N . ASP A 1 166 ? -3.272 -13.749 -25.321 1.00 88.44 166 ASP A N 1
ATOM 1327 C CA . ASP A 1 166 ? -3.158 -12.755 -24.250 1.00 88.44 166 ASP A CA 1
ATOM 1328 C C . ASP A 1 166 ? -4.270 -12.965 -23.218 1.00 88.44 166 ASP A C 1
ATOM 1330 O O . ASP A 1 166 ? -4.008 -12.991 -22.019 1.00 88.44 166 ASP A O 1
ATOM 1334 N N . ARG A 1 167 ? -5.499 -13.225 -23.684 1.00 87.94 167 ARG A N 1
ATOM 1335 C CA . ARG A 1 167 ? -6.632 -13.563 -22.818 1.00 87.94 167 ARG A CA 1
ATOM 1336 C C . ARG A 1 167 ? -6.368 -14.820 -21.988 1.00 87.94 167 ARG A C 1
ATOM 1338 O O . ARG A 1 167 ? -6.563 -14.779 -20.782 1.00 87.94 167 ARG A O 1
ATOM 1345 N N . LEU A 1 168 ? -5.911 -15.911 -22.609 1.00 90.75 168 LEU A N 1
ATOM 1346 C CA . LEU A 1 168 ? -5.599 -17.157 -21.893 1.00 90.75 168 LEU A CA 1
ATOM 1347 C C . LEU A 1 168 ? -4.504 -16.946 -20.839 1.00 90.75 168 LEU A C 1
ATOM 1349 O O . LEU A 1 168 ? -4.597 -17.467 -19.734 1.00 90.75 168 LEU A O 1
ATOM 1353 N N . LEU A 1 169 ? -3.476 -16.152 -21.144 1.00 89.88 169 LEU A N 1
ATOM 1354 C CA . LEU A 1 169 ? -2.438 -15.828 -20.165 1.00 89.88 169 LEU A CA 1
ATOM 1355 C C . LEU A 1 169 ? -2.991 -15.019 -18.983 1.00 89.88 169 LEU A C 1
ATOM 1357 O O . LEU A 1 169 ? -2.631 -15.302 -17.840 1.00 89.88 169 LEU A O 1
ATOM 1361 N N . CYS A 1 170 ? -3.877 -14.053 -19.227 1.00 90.06 170 CYS A N 1
ATOM 1362 C CA . CYS A 1 170 ? -4.530 -13.302 -18.155 1.00 90.06 170 CYS A CA 1
ATOM 1363 C C . CYS A 1 170 ? -5.438 -14.203 -17.300 1.00 90.06 170 CYS A C 1
ATOM 1365 O O . CYS A 1 170 ? -5.247 -14.283 -16.083 1.00 90.06 170 CYS A O 1
ATOM 1367 N N . ASP A 1 171 ? -6.373 -14.906 -17.945 1.00 90.62 171 ASP A N 1
ATOM 1368 C CA . ASP A 1 171 ? -7.460 -15.652 -17.302 1.00 90.62 171 ASP A CA 1
ATOM 1369 C C . ASP A 1 171 ? -6.951 -16.928 -16.603 1.00 90.62 171 ASP A C 1
ATOM 1371 O O . ASP A 1 171 ? -7.358 -17.218 -15.478 1.00 90.62 171 ASP A O 1
ATOM 1375 N N . ASP A 1 172 ? -6.024 -17.666 -17.226 1.00 92.44 172 ASP A N 1
ATOM 1376 C CA . ASP A 1 172 ? -5.633 -19.008 -16.767 1.00 92.44 172 ASP A CA 1
ATOM 1377 C C . ASP A 1 172 ? -4.262 -19.054 -16.074 1.00 92.44 172 ASP A C 1
ATOM 1379 O O . ASP A 1 172 ? -3.940 -20.039 -15.399 1.00 92.44 172 ASP A O 1
ATOM 1383 N N . VAL A 1 173 ? -3.442 -18.002 -16.201 1.00 90.31 173 VAL A N 1
ATOM 1384 C CA . VAL A 1 173 ? -2.083 -17.971 -15.630 1.00 90.31 173 VAL A CA 1
ATOM 1385 C C . VAL A 1 173 ? -1.909 -16.839 -14.624 1.00 90.31 173 VAL A C 1
ATOM 1387 O O . VAL A 1 173 ? -1.726 -17.120 -13.437 1.00 90.31 173 VAL A O 1
ATOM 1390 N N . GLU A 1 174 ? -1.961 -15.577 -15.059 1.00 91.00 174 GLU A N 1
ATOM 1391 C CA . GLU A 1 174 ? -1.666 -14.427 -14.194 1.00 91.00 174 GLU A CA 1
ATOM 1392 C C . GLU A 1 174 ? -2.694 -14.252 -13.080 1.00 91.00 174 GLU A C 1
ATOM 1394 O O . GLU A 1 174 ? -2.304 -14.131 -11.919 1.00 91.00 174 GLU A O 1
ATOM 1399 N N . GLY A 1 175 ? -3.989 -14.265 -13.411 1.00 92.00 175 GLY A N 1
ATOM 1400 C CA . GLY A 1 175 ? -5.062 -14.129 -12.425 1.00 92.00 175 GLY A CA 1
ATOM 1401 C C . GLY A 1 175 ? -4.972 -15.206 -11.344 1.00 92.00 175 GLY A C 1
ATOM 1402 O O . GLY A 1 175 ? -4.780 -14.878 -10.171 1.00 92.00 175 GLY A O 1
ATOM 1403 N N . PRO A 1 176 ? -5.010 -16.502 -11.706 1.00 93.38 176 PRO A N 1
ATOM 1404 C CA . PRO A 1 176 ? -4.908 -17.583 -10.733 1.00 93.38 176 PRO A CA 1
ATOM 1405 C C . PRO A 1 176 ? -3.611 -17.564 -9.915 1.00 93.38 176 PRO A C 1
ATOM 1407 O O . PRO A 1 176 ? -3.635 -17.931 -8.740 1.00 93.38 176 PRO A O 1
ATOM 1410 N N . ALA A 1 177 ? -2.475 -17.162 -10.499 1.00 92.00 177 ALA A N 1
ATOM 1411 C CA . ALA A 1 177 ? -1.219 -17.029 -9.758 1.00 92.00 177 ALA A CA 1
ATOM 1412 C C . ALA A 1 177 ? -1.297 -15.931 -8.691 1.00 92.00 177 ALA A C 1
ATOM 1414 O O . ALA A 1 177 ? -0.922 -16.181 -7.546 1.00 92.00 177 ALA A O 1
ATOM 1415 N N . LEU A 1 178 ? -1.855 -14.773 -9.040 1.00 93.94 178 LEU A N 1
ATOM 1416 C CA . LEU A 1 178 ? -2.059 -13.658 -8.120 1.00 93.94 178 LEU A CA 1
ATOM 1417 C C . LEU A 1 178 ? -3.055 -14.007 -7.004 1.00 93.94 178 LEU A C 1
ATOM 1419 O O . LEU A 1 178 ? -2.762 -13.785 -5.835 1.00 93.94 178 LEU A O 1
ATOM 1423 N N . PHE A 1 179 ? -4.188 -14.646 -7.309 1.00 94.06 179 PHE A N 1
ATOM 1424 C CA . PHE A 1 179 ? -5.138 -15.058 -6.264 1.00 94.06 179 PHE A CA 1
ATOM 1425 C C . PHE A 1 179 ? -4.536 -16.085 -5.294 1.00 94.06 179 PHE A C 1
ATOM 1427 O O . PHE A 1 179 ? -4.725 -15.974 -4.082 1.00 94.06 179 PHE A O 1
ATOM 1434 N N . ARG A 1 180 ? -3.764 -17.062 -5.796 1.00 94.88 180 ARG A N 1
ATOM 1435 C CA . ARG A 1 180 ? -3.003 -17.991 -4.935 1.00 94.88 180 ARG A CA 1
ATOM 1436 C C . ARG A 1 180 ? -1.968 -17.259 -4.088 1.00 94.88 180 ARG A C 1
ATOM 1438 O O . ARG A 1 180 ? -1.701 -17.661 -2.953 1.00 94.88 180 ARG A O 1
ATOM 1445 N N . SER A 1 181 ? -1.390 -16.200 -4.642 1.00 94.94 181 SER A N 1
ATOM 1446 C CA . SER A 1 181 ? -0.425 -15.384 -3.933 1.00 94.94 181 SER A CA 1
ATOM 1447 C C . SER A 1 181 ? -1.056 -14.656 -2.756 1.00 94.94 181 SER A C 1
ATOM 1449 O O . SER A 1 181 ? -0.619 -14.844 -1.621 1.00 94.94 181 SER A O 1
ATOM 1451 N N . VAL A 1 182 ? -2.176 -13.977 -2.979 1.00 95.56 182 VAL A N 1
ATOM 1452 C CA . VAL A 1 182 ? -2.954 -13.337 -1.913 1.00 95.56 182 VAL A CA 1
ATOM 1453 C C . VAL A 1 182 ? -3.375 -14.344 -0.840 1.00 95.56 182 VAL A C 1
ATOM 1455 O O . VAL A 1 182 ? -3.231 -14.072 0.349 1.00 95.56 182 VAL A O 1
ATOM 1458 N N . GLN A 1 183 ? -3.834 -15.541 -1.223 1.00 95.50 183 GLN A N 1
ATOM 1459 C CA . GLN A 1 183 ? -4.187 -16.593 -0.259 1.00 95.50 183 GLN A CA 1
ATOM 1460 C C . GLN A 1 183 ? -3.007 -16.998 0.635 1.00 95.50 183 GLN A C 1
ATOM 1462 O O . GLN A 1 183 ? -3.181 -17.223 1.833 1.00 95.50 183 GLN A O 1
ATOM 1467 N N . THR A 1 184 ? -1.806 -17.076 0.064 1.00 95.38 184 THR A N 1
ATOM 1468 C CA . THR A 1 184 ? -0.583 -17.394 0.809 1.00 95.38 184 THR A CA 1
ATOM 1469 C C . THR A 1 184 ? -0.215 -16.263 1.772 1.00 95.38 184 THR A C 1
ATOM 1471 O O . THR A 1 184 ? 0.132 -16.532 2.922 1.00 95.38 184 THR A O 1
ATOM 1474 N N . ASP A 1 185 ? -0.358 -15.005 1.352 1.00 94.25 185 ASP A N 1
ATOM 1475 C CA . ASP A 1 185 ? -0.104 -13.854 2.223 1.00 94.25 185 ASP A CA 1
ATOM 1476 C C . ASP A 1 185 ? -1.118 -13.781 3.371 1.00 94.25 185 ASP A C 1
ATOM 1478 O O . ASP A 1 185 ? -0.728 -13.547 4.513 1.00 94.25 185 ASP A O 1
ATOM 1482 N N . LEU A 1 186 ? -2.399 -14.075 3.125 1.00 94.19 186 LEU A N 1
ATOM 1483 C CA . LEU A 1 186 ? -3.412 -14.161 4.184 1.00 94.19 186 LEU A CA 1
ATOM 1484 C C . LEU A 1 186 ? -3.121 -15.273 5.193 1.00 94.19 186 LEU A C 1
ATOM 1486 O O . LEU A 1 186 ? -3.344 -15.085 6.389 1.00 94.19 186 LEU A O 1
ATOM 1490 N N . ALA A 1 187 ? -2.595 -16.415 4.746 1.00 93.81 187 ALA A N 1
ATOM 1491 C CA . ALA A 1 187 ? -2.185 -17.486 5.651 1.00 93.81 187 ALA A CA 1
ATOM 1492 C C . ALA A 1 187 ? -1.042 -17.049 6.588 1.00 93.81 187 ALA A C 1
ATOM 1494 O O . ALA A 1 187 ? -0.956 -17.529 7.719 1.00 93.81 187 ALA A O 1
ATOM 1495 N N . GLN A 1 188 ? -0.186 -16.123 6.141 1.00 91.31 188 GLN A N 1
ATOM 1496 C CA . GLN A 1 188 ? 0.920 -15.576 6.927 1.00 91.31 188 GLN A CA 1
ATOM 1497 C C . GLN A 1 188 ? 0.491 -14.401 7.823 1.00 91.31 188 GLN A C 1
ATOM 1499 O O . GLN A 1 188 ? 0.808 -14.378 9.014 1.00 91.31 188 GLN A O 1
ATOM 1504 N N . LEU A 1 189 ? -0.202 -13.413 7.255 1.00 93.19 189 LEU A N 1
ATOM 1505 C CA . LEU A 1 189 ? -0.550 -12.151 7.914 1.00 93.19 189 LEU A CA 1
ATOM 1506 C C . LEU A 1 189 ? -1.790 -12.285 8.808 1.00 93.19 189 LEU A C 1
ATOM 1508 O O . LEU A 1 189 ? -1.878 -11.636 9.853 1.00 93.19 189 LEU A O 1
ATOM 1512 N N . GLY A 1 190 ? -2.726 -13.153 8.424 1.00 92.12 190 GLY A N 1
ATOM 1513 C CA . GLY A 1 190 ? -4.098 -13.159 8.919 1.00 92.12 190 GLY A CA 1
ATOM 1514 C C . GLY A 1 190 ? -4.968 -12.095 8.241 1.00 92.12 190 GLY A C 1
ATOM 1515 O O . GLY A 1 190 ? -4.546 -11.417 7.308 1.00 92.12 190 GLY A O 1
ATOM 1516 N N . GLY A 1 191 ? -6.194 -11.949 8.742 1.00 91.25 191 GLY A N 1
ATOM 1517 C CA . GLY A 1 191 ? -7.171 -10.994 8.222 1.00 91.25 191 GLY A CA 1
ATOM 1518 C C . GLY A 1 191 ? -7.900 -11.456 6.972 1.00 91.25 191 GLY A C 1
ATOM 1519 O O . GLY A 1 191 ? -8.076 -12.654 6.749 1.00 91.25 191 GLY A O 1
ATOM 1520 N N . LEU A 1 192 ? -8.409 -10.486 6.219 1.00 93.88 192 LEU A N 1
ATOM 1521 C CA . LEU A 1 192 ? -9.192 -10.698 5.002 1.00 93.88 192 LEU A CA 1
ATOM 1522 C C . LEU A 1 192 ? -8.500 -10.016 3.822 1.00 93.88 192 LEU A C 1
ATOM 1524 O O . LEU A 1 192 ? -7.607 -9.196 4.012 1.00 93.88 192 LEU A O 1
ATOM 1528 N N . SER A 1 193 ? -8.928 -10.324 2.603 1.00 95.38 193 SER A N 1
ATOM 1529 C CA . SER A 1 193 ? -8.504 -9.584 1.414 1.00 95.38 193 SER A CA 1
ATOM 1530 C C . SER A 1 193 ? -9.698 -9.171 0.577 1.00 95.38 193 SER A C 1
ATOM 1532 O O . SER A 1 193 ? -10.685 -9.910 0.522 1.00 95.38 193 SER A O 1
ATOM 1534 N N . ILE A 1 194 ? -9.565 -8.064 -0.143 1.00 94.75 194 ILE A N 1
ATOM 1535 C CA . ILE A 1 194 ? -10.512 -7.654 -1.176 1.00 94.75 194 ILE A CA 1
ATOM 1536 C C . ILE A 1 194 ? -9.756 -7.289 -2.450 1.00 94.75 194 ILE A C 1
ATOM 1538 O O . ILE A 1 194 ? -8.650 -6.756 -2.392 1.00 94.75 194 ILE A O 1
ATOM 1542 N N . PHE A 1 195 ? -10.361 -7.612 -3.586 1.00 89.62 195 PHE A N 1
ATOM 1543 C CA . PHE A 1 195 ? -9.932 -7.113 -4.883 1.00 89.62 195 PHE A CA 1
ATOM 1544 C C . PHE A 1 195 ? -10.728 -5.835 -5.188 1.00 89.62 195 PHE A C 1
ATOM 1546 O O . PHE A 1 195 ? -11.961 -5.880 -5.117 1.00 89.62 195 PHE A O 1
ATOM 1553 N N . ASN A 1 196 ? -10.017 -4.738 -5.462 1.00 75.50 196 ASN A N 1
ATOM 1554 C CA . ASN A 1 196 ? -10.569 -3.426 -5.822 1.00 75.50 196 ASN A CA 1
ATOM 1555 C C . ASN A 1 196 ? -10.742 -3.280 -7.340 1.00 75.50 196 ASN A C 1
ATOM 1557 O O . ASN A 1 196 ? -9.824 -3.703 -8.081 1.00 75.50 196 ASN A O 1
#

Sequence (196 aa):
PWPFKSGAGTNWFDLYLTEACSHAFQCLYNNIGGAIESMSDFWRVVATTYKNYSNILGYEIINEPWAGNYFANPTLFLPGIAGEKNLQPLYEKVAKAIRSVDNDTLIFYEPVTWGVRLNGKYFGTGFTHVPGGNDYRNRSVLSYHYYCIILSVKPVPDNSTIPVFDRLLCDDVEGPALFRSVQTDLAQLGGLSIFN

pLDDT: mean 91.87, std 11.01, range [45.22, 98.88]